Protein AF-D0NDL1-F1 (afdb_monomer)

Solvent-accessible surface area (backbone atoms only — not comparable to full-atom values): 10459 Å² total; per-residue (Å²): 132,83,83,78,73,73,63,55,34,89,85,82,64,34,45,56,96,70,53,60,67,92,79,45,64,94,61,47,46,79,53,95,41,47,37,36,38,34,44,30,31,49,62,42,63,66,79,34,58,91,74,50,60,62,70,53,50,61,60,42,33,58,49,54,45,82,44,79,28,59,96,81,28,70,58,37,64,90,62,30,71,75,61,31,47,75,76,64,52,77,87,52,101,75,58,57,49,31,37,35,37,50,41,88,48,99,81,32,41,61,60,55,93,80,72,67,53,95,88,39,27,32,37,39,36,37,61,41,48,55,74,71,52,33,51,44,32,55,60,67,19,41,69,34,48,57,49,50,23,53,60,29,44,77,73,75,26,45,48,48,45,23,23,60,73,71,51,89,84,37,65,93,64,71,75,79,82,122

Radius of gyration: 18.1 Å; Cα contacts (8 Å, |Δi|>4): 263; chains: 1; bounding box: 48×31×50 Å

Foldseek 3Di:
DPPPPADADPQLRHRPVPDCVVVADPQADEDQFEAEEEAAEVCCVPVVVVPDCVSVNPSHHDRYHYDYAYPQLQDFAPRPPVVVCQLPVPPDPNHFQEEEEADPDPFAAEPDPPPDDSPGHYYYYYYHDPPVSSVSNCVNCVVRQVVSQVVQVVVNGGYGYHYHPPCNPDVPCNPVPD

Nearest PDB structures (foldseek):
  5xz5-assembly1_B-2  TM=4.193E-01  e=1.207E+00  Saccharomyces cerevisiae S288C
  6arl-assembly1_C  TM=4.059E-01  e=2.427E+00  Aspergillus fumigatus Af293
  6lk2-assembly2_B  TM=3.731E-01  e=6.705E+00  Providencia alcalifaciens F90-2004
  3zok-assembly2_D  TM=2.312E-01  e=4.881E+00  Actinidia chinensis

Mean predicted aligned error: 7.54 Å

Structure (mmCIF, N/CA/C/O backbone):
data_AF-D0NDL1-F1
#
_entry.id   AF-D0NDL1-F1
#
loop_
_atom_site.group_PDB
_atom_site.id
_atom_site.type_symbol
_atom_site.label_atom_id
_atom_site.label_alt_id
_atom_site.label_comp_id
_atom_site.label_asym_id
_atom_site.label_entity_id
_atom_site.label_seq_id
_atom_site.pdbx_PDB_ins_code
_atom_site.Cartn_x
_atom_site.Cartn_y
_atom_site.Cartn_z
_atom_site.occupancy
_atom_site.B_iso_or_equiv
_atom_site.auth_seq_id
_atom_site.auth_comp_id
_atom_site.auth_asym_id
_atom_site.auth_atom_id
_atom_site.pdbx_PDB_model_num
ATOM 1 N N . MET A 1 1 ? 27.328 9.758 -33.214 1.00 42.22 1 MET A N 1
ATOM 2 C CA . MET A 1 1 ? 26.841 8.543 -32.530 1.00 42.22 1 MET A CA 1
ATOM 3 C C . MET A 1 1 ? 25.351 8.720 -32.353 1.00 42.22 1 MET A C 1
ATOM 5 O O . MET A 1 1 ? 24.950 9.519 -31.519 1.00 42.22 1 MET A O 1
ATOM 9 N N . GLU A 1 2 ? 24.555 8.086 -33.209 1.00 47.53 2 GLU A N 1
ATOM 10 C CA . GLU A 1 2 ? 23.104 8.026 -33.031 1.00 47.53 2 GLU A CA 1
ATOM 11 C C . GLU A 1 2 ? 22.814 7.241 -31.752 1.00 47.53 2 GLU A C 1
ATOM 13 O O . GLU A 1 2 ? 23.194 6.076 -31.630 1.00 47.53 2 GLU A O 1
ATOM 18 N N . ASP A 1 3 ? 22.205 7.913 -30.777 1.00 50.84 3 ASP A N 1
ATOM 19 C CA . ASP A 1 3 ? 21.688 7.316 -29.549 1.00 50.84 3 ASP A CA 1
ATOM 20 C C . ASP A 1 3 ? 20.566 6.345 -29.938 1.00 50.84 3 ASP A C 1
ATOM 22 O O . ASP A 1 3 ? 19.410 6.736 -30.104 1.00 50.84 3 ASP A O 1
ATOM 26 N N . THR A 1 4 ? 20.921 5.082 -30.187 1.00 59.34 4 THR A N 1
ATOM 27 C CA . THR A 1 4 ? 19.965 4.030 -30.543 1.00 59.34 4 THR A CA 1
ATOM 28 C C . THR A 1 4 ? 19.168 3.674 -29.290 1.00 59.34 4 THR A C 1
ATOM 30 O O . THR A 1 4 ? 19.445 2.688 -28.597 1.00 59.34 4 THR A O 1
ATOM 33 N N . ARG A 1 5 ? 18.188 4.517 -28.942 1.00 70.31 5 ARG A N 1
ATOM 34 C CA . ARG A 1 5 ? 17.215 4.186 -27.903 1.00 70.31 5 ARG A CA 1
ATOM 35 C C . ARG A 1 5 ? 16.537 2.891 -28.306 1.00 70.31 5 ARG A C 1
ATOM 37 O O . ARG A 1 5 ? 15.978 2.774 -29.387 1.00 70.31 5 ARG A O 1
ATOM 44 N N . ARG A 1 6 ? 16.631 1.903 -27.422 1.00 78.81 6 ARG A N 1
ATOM 45 C CA . ARG A 1 6 ? 15.958 0.618 -27.594 1.00 78.81 6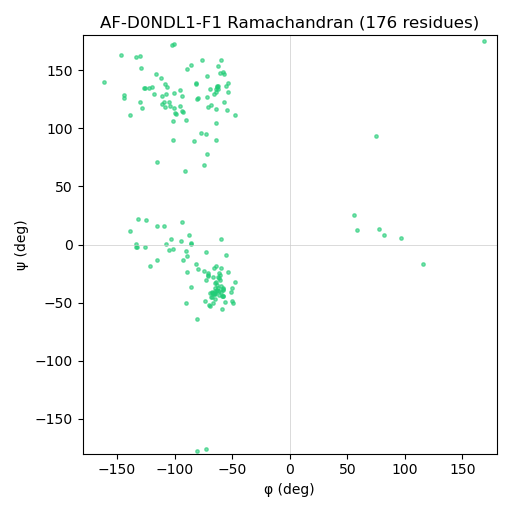 ARG A CA 1
ATOM 46 C C . ARG A 1 6 ? 14.454 0.857 -27.589 1.00 78.81 6 ARG A C 1
ATOM 48 O O . ARG A 1 6 ? 13.974 1.548 -26.690 1.00 78.81 6 ARG A O 1
ATOM 55 N N . ASP A 1 7 ? 13.740 0.225 -28.510 1.00 89.94 7 ASP A N 1
ATOM 56 C CA . ASP A 1 7 ? 12.280 0.234 -28.506 1.00 89.94 7 ASP A CA 1
ATOM 57 C C . ASP A 1 7 ? 11.740 -0.271 -27.162 1.00 89.94 7 ASP A C 1
ATOM 59 O O . ASP A 1 7 ? 12.227 -1.261 -26.589 1.00 89.94 7 ASP A O 1
ATOM 63 N N . VAL A 1 8 ? 10.730 0.427 -26.650 1.00 92.88 8 VAL A N 1
ATOM 64 C CA . VAL A 1 8 ? 10.076 0.135 -25.372 1.00 92.88 8 VAL A CA 1
ATOM 65 C C . VAL A 1 8 ? 8.619 -0.243 -25.601 1.00 92.88 8 VAL A C 1
ATOM 67 O O . VAL A 1 8 ? 7.967 0.259 -26.506 1.00 92.88 8 VAL A O 1
ATOM 70 N N . CYS A 1 9 ? 8.101 -1.140 -24.768 1.00 92.00 9 CYS A N 1
ATOM 71 C CA . CYS A 1 9 ? 6.692 -1.507 -24.778 1.00 92.00 9 CYS A CA 1
ATOM 72 C C . CYS A 1 9 ? 5.831 -0.341 -24.278 1.00 92.00 9 CYS A C 1
ATOM 74 O O . CYS A 1 9 ? 6.100 0.204 -23.208 1.00 92.00 9 CYS A O 1
ATOM 76 N N . ASP A 1 10 ? 4.744 -0.019 -24.976 1.00 91.00 10 ASP A N 1
ATOM 77 C CA . ASP A 1 10 ? 3.856 1.074 -24.571 1.00 91.00 10 ASP A CA 1
ATOM 78 C C . ASP A 1 10 ? 3.113 0.823 -23.258 1.00 91.00 10 ASP A C 1
ATOM 80 O O . ASP A 1 10 ? 2.820 1.782 -22.544 1.00 91.00 10 ASP A O 1
ATOM 84 N N . ARG A 1 11 ? 2.860 -0.442 -22.904 1.00 89.94 11 ARG A N 1
ATOM 85 C CA . ARG A 1 11 ? 2.161 -0.821 -21.669 1.00 89.94 11 ARG A CA 1
ATOM 86 C C . ARG A 1 11 ? 3.100 -0.799 -20.456 1.00 89.94 11 ARG A C 1
ATOM 88 O O . ARG A 1 11 ? 2.934 0.032 -19.572 1.00 89.94 11 ARG A O 1
ATOM 95 N N . CYS A 1 12 ? 4.130 -1.652 -20.427 1.00 89.00 12 CYS A N 1
ATOM 96 C CA . CYS A 1 12 ? 5.025 -1.763 -19.260 1.00 89.00 12 CYS A CA 1
ATOM 97 C C . CYS A 1 12 ? 6.247 -0.831 -19.276 1.00 89.00 12 CYS A C 1
ATOM 99 O O . CYS A 1 12 ? 7.025 -0.835 -18.321 1.00 89.00 12 CYS A O 1
ATOM 101 N N . LYS A 1 13 ? 6.475 -0.083 -20.366 1.00 88.50 13 LYS A N 1
ATOM 102 C CA . LYS A 1 13 ? 7.632 0.814 -20.577 1.00 88.50 13 LYS A CA 1
ATOM 103 C C . LYS A 1 13 ? 9.012 0.139 -20.497 1.00 88.50 13 LYS A C 1
ATOM 105 O O . LYS A 1 13 ? 10.035 0.821 -20.460 1.00 88.50 13 LYS A O 1
ATOM 110 N N . ARG A 1 14 ? 9.077 -1.199 -20.512 1.00 88.31 14 ARG A N 1
ATOM 111 C CA . ARG A 1 14 ? 10.337 -1.963 -20.564 1.00 88.31 14 ARG A CA 1
ATOM 112 C C . ARG A 1 14 ? 10.809 -2.149 -22.008 1.00 88.31 14 ARG A C 1
ATOM 114 O O . ARG A 1 14 ? 9.972 -2.184 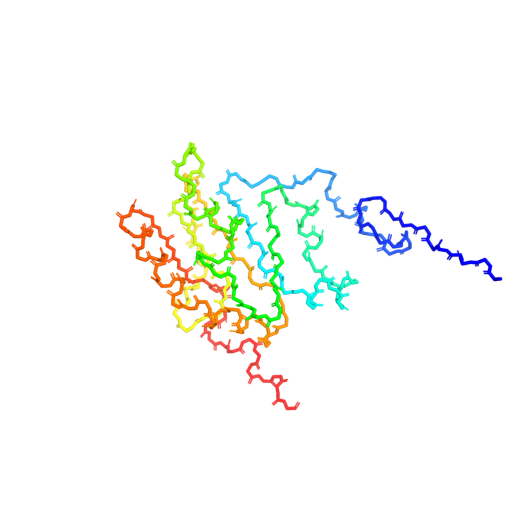-22.909 1.00 88.31 14 ARG A O 1
ATOM 121 N N . PRO A 1 15 ? 12.121 -2.344 -22.244 1.00 91.25 15 PRO A N 1
ATOM 122 C CA . PRO A 1 15 ? 12.622 -2.737 -23.559 1.00 91.25 15 PRO A CA 1
ATOM 123 C C . PRO A 1 15 ? 11.915 -3.995 -24.074 1.00 91.25 15 PRO A C 1
ATOM 125 O O . PRO A 1 15 ? 11.734 -4.938 -23.300 1.00 91.25 15 PRO A O 1
ATOM 128 N N . LEU A 1 16 ? 11.580 -4.041 -25.369 1.00 92.00 16 LEU A N 1
ATOM 129 C CA . LEU A 1 16 ? 10.761 -5.119 -25.953 1.00 92.00 16 LEU A CA 1
ATOM 130 C C . LEU A 1 16 ? 11.270 -6.533 -25.615 1.00 92.00 16 LEU A C 1
ATOM 132 O O . LEU A 1 16 ? 10.488 -7.399 -25.238 1.00 92.00 16 LEU A O 1
ATOM 136 N N . ARG A 1 17 ? 12.593 -6.742 -25.637 1.00 91.56 17 ARG A N 1
ATOM 137 C CA . ARG A 1 17 ? 13.252 -8.028 -25.325 1.00 91.56 17 ARG A CA 1
ATOM 138 C C . ARG A 1 17 ? 13.005 -8.586 -23.914 1.00 91.56 17 ARG A C 1
ATOM 140 O O . ARG A 1 17 ? 13.267 -9.755 -23.674 1.00 91.56 17 ARG A O 1
ATOM 147 N N . VAL A 1 18 ? 12.596 -7.744 -22.965 1.00 90.25 18 VAL A N 1
ATOM 148 C CA . VAL A 1 18 ? 12.290 -8.126 -21.572 1.00 90.25 18 VAL A CA 1
ATOM 149 C C . VAL A 1 18 ? 10.873 -7.690 -21.190 1.00 90.25 18 VAL A C 1
ATOM 151 O O . VAL A 1 18 ? 10.561 -7.502 -20.013 1.00 90.25 18 VAL A O 1
ATOM 154 N N . CYS A 1 19 ? 10.011 -7.470 -22.179 1.00 91.56 19 CYS A N 1
ATOM 155 C CA . CYS A 1 19 ? 8.604 -7.196 -21.946 1.00 91.56 19 CYS A CA 1
ATOM 156 C C . CYS A 1 19 ? 7.940 -8.413 -21.283 1.00 91.56 19 CYS A C 1
ATOM 158 O O . CYS A 1 19 ? 8.164 -9.545 -21.701 1.00 91.56 19 CYS A O 1
ATOM 160 N N . TYR A 1 20 ? 7.113 -8.175 -20.264 1.00 91.94 20 TYR A N 1
ATOM 161 C CA . TYR A 1 20 ? 6.317 -9.217 -19.604 1.00 91.94 20 TYR A CA 1
ATOM 162 C C . TYR A 1 20 ? 4.822 -9.128 -19.937 1.00 91.94 20 TYR A C 1
ATOM 164 O O . TYR A 1 20 ? 4.038 -9.915 -19.422 1.00 91.94 20 TYR A O 1
ATOM 172 N N . CYS A 1 21 ? 4.395 -8.164 -20.765 1.00 93.06 21 CYS A N 1
ATOM 173 C CA . CYS A 1 21 ? 2.971 -7.899 -21.000 1.00 93.06 21 CYS A CA 1
ATOM 174 C C . CYS A 1 21 ? 2.224 -9.090 -21.603 1.00 93.06 21 CYS A C 1
ATOM 176 O O . CYS A 1 21 ? 1.043 -9.238 -21.323 1.00 93.06 21 CYS A O 1
ATOM 178 N N . ALA A 1 22 ? 2.905 -9.950 -22.366 1.00 93.88 22 ALA A N 1
ATOM 179 C CA . ALA A 1 22 ? 2.321 -11.180 -22.904 1.00 93.88 22 ALA A CA 1
ATOM 180 C C . ALA A 1 22 ? 1.915 -12.191 -21.813 1.00 93.88 22 ALA A C 1
ATOM 182 O O . ALA A 1 22 ? 1.135 -13.098 -22.077 1.00 93.88 22 ALA A O 1
ATOM 183 N N . SER A 1 23 ? 2.454 -12.048 -20.600 1.00 93.75 23 SER A N 1
ATOM 184 C CA . SER A 1 23 ? 2.132 -12.877 -19.435 1.00 93.75 23 SER A CA 1
ATOM 185 C C . SER A 1 23 ? 1.168 -12.193 -18.466 1.00 93.75 23 SER A C 1
ATOM 187 O O . SER A 1 23 ? 0.791 -12.797 -17.466 1.00 93.75 23 SER A O 1
ATOM 189 N N . LEU A 1 24 ? 0.797 -10.935 -18.721 1.00 93.00 24 LEU A N 1
ATOM 190 C CA . LEU A 1 24 ? -0.183 -10.220 -17.912 1.00 93.00 24 LEU A CA 1
ATOM 191 C C . LEU A 1 24 ? -1.591 -10.463 -18.460 1.00 93.00 24 LEU A C 1
ATOM 193 O O . LEU A 1 24 ? -1.746 -10.626 -19.672 1.00 93.00 24 LEU A O 1
ATOM 197 N N . PRO A 1 25 ? -2.628 -10.417 -17.609 1.00 93.19 25 PRO A N 1
ATOM 198 C CA . PRO A 1 25 ? -3.995 -10.385 -18.099 1.00 93.19 25 PRO A CA 1
ATOM 199 C C . PRO A 1 25 ? -4.199 -9.164 -19.012 1.00 93.19 25 PRO A C 1
ATOM 201 O O . PRO A 1 25 ? -3.548 -8.120 -18.853 1.00 93.19 25 PRO A O 1
ATOM 204 N N . ASN A 1 26 ? -5.072 -9.309 -20.009 1.00 90.19 26 ASN A N 1
ATOM 205 C CA . ASN A 1 26 ? -5.386 -8.223 -20.943 1.00 90.19 26 ASN A CA 1
ATOM 206 C C . ASN A 1 26 ? -6.074 -7.063 -20.220 1.00 90.19 26 ASN A C 1
ATOM 208 O O . ASN A 1 26 ? -5.732 -5.906 -20.453 1.00 90.19 26 ASN A O 1
ATOM 212 N N . GLU A 1 27 ? -6.965 -7.401 -19.294 1.00 91.94 27 GLU A N 1
ATOM 213 C CA . GLU A 1 27 ? -7.676 -6.469 -18.427 1.00 91.94 27 GLU A CA 1
ATOM 214 C C . GLU A 1 27 ? -7.191 -6.644 -16.980 1.00 91.94 27 GLU A C 1
ATOM 216 O O . GLU A 1 27 ? -6.878 -7.770 -16.577 1.00 91.94 27 GLU A O 1
ATOM 221 N N . PRO A 1 28 ? -7.073 -5.562 -16.193 1.00 93.12 28 PRO A N 1
ATOM 222 C CA . PRO A 1 28 ? -6.753 -5.669 -14.776 1.00 93.12 28 PRO A CA 1
ATOM 223 C C . PRO A 1 28 ? -7.772 -6.534 -14.026 1.00 93.12 28 PRO A C 1
ATOM 225 O O . PRO A 1 28 ? -8.960 -6.551 -14.332 1.00 93.12 28 PRO A O 1
ATOM 228 N N . LEU A 1 29 ? -7.298 -7.255 -13.018 1.00 93.19 29 LEU A N 1
ATOM 229 C CA . LEU A 1 29 ? -8.127 -8.056 -12.133 1.00 93.19 29 LEU A CA 1
ATOM 230 C C . LEU A 1 29 ? -8.944 -7.121 -11.235 1.00 93.19 29 LEU A C 1
ATOM 232 O O . LEU A 1 29 ? -8.379 -6.368 -10.434 1.00 93.19 29 LEU A O 1
ATOM 236 N N . ALA A 1 30 ? -10.266 -7.201 -11.360 1.00 90.75 30 ALA A N 1
ATOM 237 C CA . ALA A 1 30 ? -11.197 -6.465 -10.520 1.00 90.75 30 ALA A CA 1
ATOM 238 C C . ALA A 1 30 ? -11.219 -7.044 -9.098 1.00 90.75 30 ALA A C 1
ATOM 240 O O . ALA A 1 30 ? -11.451 -8.240 -8.891 1.00 90.75 30 ALA A O 1
ATOM 241 N N . THR A 1 31 ? -11.016 -6.191 -8.099 1.00 88.06 31 THR A N 1
ATOM 242 C CA . THR A 1 31 ? -11.193 -6.534 -6.684 1.00 88.06 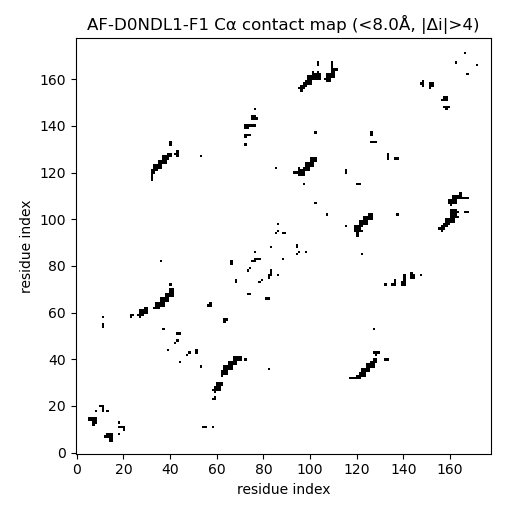31 THR A CA 1
ATOM 243 C C . THR A 1 31 ? -12.538 -5.995 -6.212 1.00 88.06 31 THR A C 1
ATOM 245 O O . THR A 1 31 ? -12.767 -4.792 -6.217 1.00 88.06 31 THR A O 1
ATOM 248 N N . LYS A 1 32 ? -13.451 -6.885 -5.802 1.00 83.94 32 LYS A N 1
ATOM 249 C CA . LYS A 1 32 ? -14.843 -6.506 -5.494 1.00 83.94 32 LYS A CA 1
ATOM 250 C C . LYS A 1 32 ? -14.977 -5.535 -4.319 1.00 83.94 32 LYS A C 1
ATOM 252 O O . LYS A 1 32 ? -15.825 -4.655 -4.359 1.00 83.94 32 LYS A O 1
ATOM 257 N N . SER A 1 33 ? -14.177 -5.723 -3.271 1.00 89.50 33 SER A N 1
ATOM 258 C CA . SER A 1 33 ? -14.297 -4.949 -2.032 1.00 89.50 33 SER A CA 1
ATOM 259 C C . SER A 1 33 ? -12.971 -4.406 -1.502 1.00 89.50 33 SER A C 1
ATOM 261 O O . SER A 1 33 ? -12.970 -3.684 -0.511 1.00 89.50 33 SER A O 1
ATOM 263 N N . THR A 1 34 ? -11.848 -4.711 -2.156 1.00 91.62 34 THR A N 1
ATOM 264 C CA . THR A 1 34 ? -10.516 -4.333 -1.670 1.00 91.62 34 THR A CA 1
ATOM 265 C C . THR A 1 34 ? -9.883 -3.279 -2.559 1.00 91.62 34 THR A C 1
ATOM 267 O O . THR A 1 34 ? -9.719 -3.505 -3.757 1.00 91.62 34 THR A O 1
ATOM 270 N N . HIS A 1 35 ? -9.433 -2.183 -1.959 1.00 93.88 35 HIS A N 1
ATOM 271 C CA . HIS A 1 35 ? -8.548 -1.212 -2.595 1.00 93.88 35 HIS A CA 1
ATOM 272 C C . HIS A 1 35 ? -7.149 -1.321 -1.997 1.00 93.88 35 HIS A C 1
ATOM 274 O O . HIS A 1 35 ? -7.002 -1.458 -0.784 1.00 93.88 35 HIS A O 1
ATOM 280 N N . VAL A 1 36 ? -6.112 -1.258 -2.827 1.00 95.31 36 VAL A N 1
ATOM 281 C CA . VAL A 1 36 ? -4.718 -1.369 -2.388 1.00 95.31 36 VAL A CA 1
ATOM 282 C C . VAL A 1 36 ? -4.015 -0.027 -2.543 1.00 95.31 36 VAL A C 1
ATOM 284 O O . VAL A 1 36 ? -3.885 0.488 -3.649 1.00 95.31 36 VAL A O 1
ATOM 287 N N . VAL A 1 37 ? -3.490 0.522 -1.453 1.00 96.44 37 VAL A N 1
ATOM 288 C CA . VAL A 1 37 ? -2.606 1.691 -1.470 1.00 96.44 37 VAL A CA 1
ATOM 289 C C . VAL A 1 37 ? -1.177 1.232 -1.229 1.00 96.44 37 VAL A C 1
ATOM 291 O O . VAL A 1 37 ? -0.858 0.688 -0.177 1.00 96.44 37 VAL A O 1
ATOM 294 N N . VAL A 1 38 ? -0.289 1.471 -2.189 1.00 96.50 38 VAL A N 1
ATOM 295 C CA . VAL A 1 38 ? 1.139 1.175 -2.061 1.00 96.50 38 VAL A CA 1
ATOM 296 C C . VAL A 1 38 ? 1.886 2.447 -1.681 1.00 96.50 38 VAL A C 1
ATOM 298 O O . VAL A 1 38 ? 2.006 3.368 -2.488 1.00 96.50 38 VAL A O 1
ATOM 301 N N . LEU A 1 39 ? 2.430 2.479 -0.468 1.00 96.50 39 LEU A N 1
ATOM 302 C CA . LEU A 1 39 ? 3.363 3.500 -0.002 1.00 96.50 39 LEU A CA 1
ATOM 303 C C . LEU A 1 39 ? 4.772 3.120 -0.473 1.00 96.50 39 LEU A C 1
ATOM 305 O O . LEU A 1 39 ? 5.498 2.409 0.221 1.00 96.50 39 LEU A O 1
ATOM 309 N N . GLN A 1 40 ? 5.146 3.561 -1.674 1.00 95.12 40 GLN A N 1
ATOM 310 C CA . GLN A 1 40 ? 6.411 3.190 -2.308 1.00 95.12 40 GLN A CA 1
ATOM 311 C C . GLN A 1 40 ? 7.501 4.234 -2.059 1.00 95.12 40 GLN A C 1
ATOM 313 O O . GLN A 1 40 ? 7.399 5.374 -2.516 1.00 95.12 40 GLN A O 1
ATOM 318 N N . HIS A 1 41 ? 8.598 3.834 -1.415 1.00 94.44 41 HIS A N 1
ATOM 319 C CA . HIS A 1 41 ? 9.768 4.691 -1.240 1.00 94.44 41 HIS A CA 1
ATOM 320 C C . HIS A 1 41 ? 10.389 5.080 -2.593 1.00 94.44 41 HIS A C 1
ATOM 322 O O . HIS A 1 41 ? 10.596 4.247 -3.480 1.00 94.44 41 HIS A O 1
ATOM 328 N N . GLN A 1 42 ? 10.756 6.350 -2.760 1.00 92.25 42 GLN A N 1
ATOM 329 C CA . GLN A 1 42 ? 11.245 6.873 -4.038 1.00 92.25 42 GLN A CA 1
ATOM 330 C C . GLN A 1 42 ? 12.543 6.217 -4.545 1.00 92.25 42 GLN A C 1
ATOM 332 O O . GLN A 1 42 ? 12.761 6.165 -5.760 1.00 92.25 42 GLN A O 1
ATOM 337 N N . HIS A 1 43 ? 13.407 5.700 -3.657 1.00 86.25 43 HIS A N 1
ATOM 338 C CA . HIS A 1 43 ? 14.596 4.941 -4.086 1.00 86.25 43 HIS A CA 1
ATOM 339 C C . HIS A 1 43 ? 14.212 3.644 -4.786 1.00 86.25 43 HIS A C 1
ATOM 341 O O . HIS A 1 43 ? 14.865 3.296 -5.766 1.00 86.25 43 HIS A O 1
ATOM 347 N N . GLU A 1 44 ? 13.162 2.958 -4.336 1.00 82.31 44 GLU A N 1
ATOM 348 C CA . GLU A 1 44 ? 12.699 1.714 -4.955 1.00 82.31 44 GLU A CA 1
ATOM 349 C C . GLU A 1 44 ? 12.195 1.997 -6.373 1.00 82.31 44 GLU A C 1
ATOM 351 O O . GLU A 1 44 ? 12.668 1.406 -7.349 1.00 82.31 44 GLU A O 1
ATOM 356 N N . LYS A 1 45 ? 11.373 3.044 -6.508 1.00 79.94 45 LYS A N 1
ATOM 357 C CA . LYS A 1 45 ? 10.877 3.541 -7.795 1.00 79.94 45 LYS A CA 1
ATOM 358 C C . LYS A 1 45 ? 11.995 3.935 -8.767 1.00 79.94 45 LYS A C 1
ATOM 360 O O . LYS A 1 45 ? 11.873 3.690 -9.962 1.00 79.94 45 LYS A O 1
ATOM 365 N N . ARG A 1 46 ? 13.079 4.563 -8.289 1.00 76.50 46 ARG A N 1
ATOM 366 C CA . ARG A 1 46 ? 14.165 5.088 -9.147 1.00 76.50 46 ARG A CA 1
ATOM 367 C C . ARG A 1 46 ? 15.280 4.079 -9.412 1.00 76.50 46 ARG A C 1
ATOM 369 O O . ARG A 1 46 ? 15.686 3.898 -10.554 1.00 76.50 46 ARG A O 1
ATOM 376 N N . ARG A 1 47 ? 15.815 3.453 -8.363 1.00 73.88 47 ARG A N 1
ATOM 377 C CA . ARG A 1 47 ? 17.012 2.598 -8.437 1.00 73.88 47 ARG A CA 1
ATOM 378 C C . ARG A 1 47 ? 16.684 1.142 -8.742 1.00 73.88 47 ARG A C 1
ATOM 380 O O . ARG A 1 47 ? 17.546 0.438 -9.260 1.00 73.88 47 ARG A O 1
ATOM 387 N N . ARG A 1 48 ? 15.463 0.691 -8.438 1.00 73.31 48 ARG A N 1
ATOM 388 C CA . ARG A 1 48 ? 15.021 -0.696 -8.654 1.00 73.31 48 ARG A CA 1
ATOM 389 C C . ARG A 1 48 ? 13.897 -0.823 -9.672 1.00 73.31 48 ARG A C 1
ATOM 391 O O . ARG A 1 48 ? 13.320 -1.896 -9.800 1.00 73.31 48 ARG A O 1
ATOM 398 N N . ALA A 1 49 ? 13.658 0.214 -10.476 1.00 70.88 49 ALA A N 1
ATOM 399 C CA . ALA A 1 49 ? 12.642 0.225 -11.532 1.00 70.88 49 ALA A CA 1
ATOM 400 C C . ALA A 1 49 ? 12.671 -1.029 -12.432 1.00 70.88 49 ALA A C 1
ATOM 402 O O . ALA A 1 49 ? 11.636 -1.488 -12.903 1.00 70.88 49 ALA A O 1
ATOM 403 N N . ALA A 1 50 ? 13.856 -1.609 -12.657 1.00 73.81 50 ALA A N 1
ATOM 404 C CA . ALA A 1 50 ? 14.019 -2.804 -13.477 1.00 73.81 50 ALA A CA 1
ATOM 405 C C . ALA A 1 50 ? 13.474 -4.096 -12.839 1.00 73.81 50 ALA A C 1
ATOM 407 O O . ALA A 1 50 ? 13.164 -5.024 -13.586 1.00 73.81 50 ALA A O 1
ATOM 408 N N . ILE A 1 51 ? 13.378 -4.171 -11.507 1.00 79.00 51 ILE A N 1
ATOM 409 C CA . ILE A 1 51 ? 12.982 -5.375 -10.751 1.00 79.00 51 ILE A CA 1
ATOM 410 C C . ILE A 1 51 ? 11.803 -5.146 -9.795 1.00 79.00 51 ILE A C 1
ATOM 412 O O . ILE A 1 51 ? 11.375 -6.086 -9.135 1.00 79.00 51 ILE A O 1
ATOM 416 N N . SER A 1 52 ? 11.287 -3.919 -9.709 1.00 83.88 52 SER A N 1
ATOM 417 C CA . SER A 1 52 ? 10.147 -3.594 -8.855 1.00 83.88 52 SER A CA 1
ATOM 418 C C . SER A 1 52 ? 8.904 -4.374 -9.294 1.00 83.88 52 SER A C 1
ATOM 420 O O . SER A 1 52 ? 8.573 -4.429 -10.482 1.00 83.88 52 SER A O 1
ATOM 422 N N . SER A 1 53 ? 8.209 -4.964 -8.324 1.00 86.62 53 SER A N 1
ATOM 423 C CA . SER A 1 53 ? 6.930 -5.658 -8.513 1.00 86.62 53 SER A CA 1
ATOM 424 C C . SER A 1 53 ? 5.747 -4.692 -8.590 1.00 86.62 53 SER A C 1
ATOM 426 O O . SER A 1 53 ? 4.716 -5.024 -9.167 1.00 86.62 53 SER A O 1
ATOM 428 N N . VAL A 1 54 ? 5.894 -3.476 -8.066 1.00 91.19 54 VAL A N 1
ATOM 429 C CA . VAL A 1 54 ? 4.821 -2.479 -8.001 1.00 91.19 54 VAL A CA 1
ATOM 430 C C . VAL A 1 54 ? 4.291 -2.071 -9.388 1.00 91.19 54 VAL A C 1
ATOM 432 O O . VAL A 1 54 ? 3.073 -2.052 -9.560 1.00 91.19 54 VAL A O 1
ATOM 435 N N . PRO A 1 55 ? 5.127 -1.831 -10.423 1.00 89.62 55 PRO A N 1
ATOM 436 C CA . PRO A 1 55 ? 4.627 -1.607 -11.780 1.00 89.62 55 PRO A CA 1
ATOM 437 C C . PRO A 1 55 ? 3.840 -2.787 -12.355 1.00 89.62 55 PRO A C 1
ATOM 439 O O . PRO A 1 55 ? 2.957 -2.571 -13.180 1.00 89.62 55 PRO A O 1
ATOM 442 N N . LEU A 1 56 ? 4.168 -4.022 -11.959 1.00 90.88 56 LEU A N 1
ATOM 443 C CA . LEU A 1 56 ? 3.402 -5.202 -12.360 1.00 90.88 56 LEU A CA 1
ATOM 444 C C . LEU A 1 56 ? 2.040 -5.178 -11.667 1.00 90.88 56 LEU A C 1
ATOM 446 O O . LEU A 1 56 ? 1.033 -5.209 -12.361 1.00 90.88 56 LEU A O 1
ATOM 450 N N . LEU A 1 57 ? 2.016 -5.017 -10.339 1.00 92.31 57 LEU A N 1
ATOM 451 C CA . LEU A 1 57 ? 0.789 -4.922 -9.542 1.00 92.31 57 LEU A CA 1
ATOM 452 C C . LEU A 1 57 ? -0.191 -3.889 -10.125 1.00 92.31 57 LEU A C 1
ATOM 454 O O . LEU A 1 57 ? -1.353 -4.204 -10.363 1.00 92.31 57 LEU A O 1
ATOM 458 N N . ALA A 1 58 ? 0.313 -2.690 -10.430 1.00 91.56 58 ALA A N 1
ATOM 459 C CA . ALA A 1 58 ? -0.457 -1.580 -10.991 1.00 91.56 58 ALA A CA 1
ATOM 460 C C . ALA A 1 58 ? -0.997 -1.835 -12.412 1.00 91.56 58 ALA A C 1
ATOM 462 O O . ALA A 1 58 ? -1.912 -1.151 -12.853 1.00 91.56 58 ALA A O 1
ATOM 463 N N . GLN A 1 59 ? -0.423 -2.788 -13.154 1.00 91.25 59 GLN A N 1
ATOM 464 C CA . GLN A 1 59 ? -0.909 -3.195 -14.479 1.00 91.25 59 GLN A CA 1
ATOM 465 C C . GLN A 1 59 ? -1.878 -4.379 -14.426 1.00 91.25 59 GLN A C 1
ATOM 467 O O . GLN A 1 59 ? -2.488 -4.698 -15.451 1.00 91.25 59 GLN A O 1
ATOM 472 N N . THR A 1 60 ? -1.958 -5.068 -13.285 1.00 93.75 60 THR A N 1
ATOM 473 C CA . THR A 1 60 ? -2.707 -6.319 -13.132 1.00 93.75 60 THR A CA 1
ATOM 474 C C . THR A 1 60 ? -3.879 -6.232 -12.175 1.00 93.75 60 THR A C 1
ATOM 476 O O . THR A 1 60 ? -4.672 -7.159 -12.176 1.00 93.75 60 THR A O 1
ATOM 479 N N . ILE A 1 61 ? -3.997 -5.189 -11.356 1.00 94.38 61 ILE A N 1
ATOM 480 C CA . ILE A 1 61 ? -5.111 -5.005 -10.418 1.00 94.38 61 ILE A CA 1
ATOM 481 C C . ILE A 1 61 ? -5.734 -3.639 -10.676 1.00 94.38 61 ILE A C 1
ATOM 483 O O . ILE A 1 61 ? -5.014 -2.656 -10.830 1.00 94.38 61 ILE A O 1
ATOM 487 N N . GLU A 1 62 ? -7.062 -3.597 -10.729 1.00 93.00 62 GLU A N 1
ATOM 488 C CA . GLU A 1 62 ? -7.824 -2.382 -11.028 1.00 93.00 62 GLU A CA 1
ATOM 489 C C . GLU A 1 62 ? -7.744 -1.354 -9.889 1.00 93.00 62 GLU A C 1
ATOM 491 O O . GLU A 1 62 ? -7.32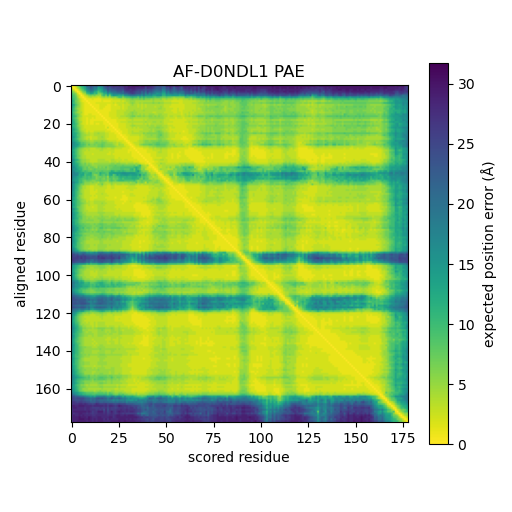1 -0.217 -10.091 1.00 93.00 62 GLU A O 1
ATOM 496 N N . ASN A 1 63 ? -8.060 -1.777 -8.663 1.00 93.31 63 ASN A N 1
ATOM 497 C CA . ASN A 1 63 ? -8.155 -0.896 -7.498 1.00 93.31 63 ASN A CA 1
ATOM 498 C C . ASN A 1 63 ? -6.817 -0.803 -6.753 1.00 93.31 63 ASN A C 1
ATOM 500 O O . ASN A 1 63 ? -6.682 -1.234 -5.605 1.00 93.31 63 ASN A O 1
ATOM 504 N N . VAL A 1 64 ? -5.797 -0.276 -7.435 1.00 95.00 64 VAL A N 1
ATOM 505 C CA . VAL A 1 64 ? -4.470 0.008 -6.870 1.00 95.00 64 VAL A CA 1
ATOM 506 C C . VAL A 1 64 ? -4.160 1.491 -6.988 1.00 95.00 64 VAL A C 1
ATOM 508 O O . VAL A 1 64 ? -4.317 2.111 -8.035 1.00 95.00 64 VAL A O 1
ATOM 511 N N . THR A 1 65 ? -3.630 2.071 -5.921 1.00 94.88 65 THR A N 1
ATOM 512 C CA . THR A 1 65 ? -3.117 3.436 -5.907 1.00 94.88 65 THR A CA 1
ATOM 513 C C . THR A 1 65 ? -1.692 3.466 -5.384 1.00 94.88 65 THR A C 1
ATOM 515 O O . THR A 1 65 ? -1.370 2.836 -4.382 1.00 94.88 65 THR A O 1
ATOM 518 N N . LEU A 1 66 ? -0.820 4.208 -6.065 1.00 94.19 66 LEU A N 1
ATOM 519 C CA . LEU A 1 66 ? 0.575 4.362 -5.672 1.00 94.19 66 LEU A CA 1
ATOM 520 C C . LEU A 1 66 ? 0.794 5.739 -5.063 1.00 94.19 66 LEU A C 1
ATOM 522 O O . LEU A 1 66 ? 0.622 6.751 -5.740 1.00 94.19 66 LEU A O 1
ATOM 526 N N . VAL A 1 67 ? 1.279 5.764 -3.829 1.00 94.75 67 VAL A N 1
ATOM 527 C CA . VAL A 1 67 ? 1.736 6.973 -3.147 1.00 94.75 67 VAL A CA 1
ATOM 528 C C . VAL A 1 67 ? 3.254 6.907 -3.061 1.00 94.75 67 VAL A C 1
ATOM 530 O O . VAL A 1 67 ? 3.826 5.990 -2.473 1.00 94.75 67 VAL A O 1
ATOM 533 N N . THR A 1 68 ? 3.935 7.871 -3.683 1.00 93.62 68 THR A N 1
ATOM 534 C CA . THR A 1 68 ? 5.400 7.941 -3.610 1.00 93.62 68 THR A CA 1
ATOM 535 C C . THR A 1 68 ? 5.817 8.589 -2.293 1.00 93.62 68 THR A C 1
ATOM 537 O O . THR A 1 68 ? 5.412 9.709 -1.999 1.00 93.62 68 THR A O 1
ATOM 540 N N . VAL A 1 69 ? 6.658 7.897 -1.530 1.00 94.81 69 VAL A N 1
ATOM 541 C CA . VAL A 1 69 ? 7.198 8.354 -0.248 1.00 94.81 69 VAL A CA 1
ATOM 542 C C . VAL A 1 69 ? 8.619 8.878 -0.444 1.00 94.81 69 VAL A C 1
ATOM 544 O O . VAL A 1 69 ? 9.458 8.218 -1.061 1.00 94.81 69 VAL A O 1
ATOM 547 N N . ASP A 1 70 ? 8.890 10.073 0.067 1.00 93.50 70 ASP A N 1
ATOM 548 C CA . ASP A 1 70 ? 10.192 10.729 -0.038 1.00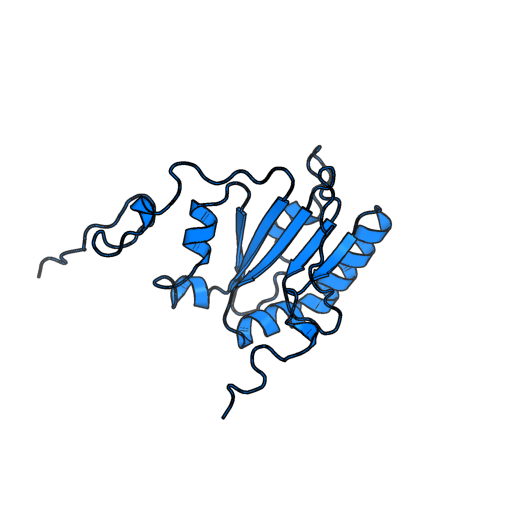 93.50 70 ASP A CA 1
ATOM 549 C C . ASP A 1 70 ? 11.216 10.219 1.003 1.00 93.50 70 ASP A C 1
ATOM 551 O O . ASP A 1 70 ? 10.933 9.344 1.826 1.00 93.50 70 ASP A O 1
ATOM 555 N N . GLU A 1 71 ? 12.423 10.803 1.002 1.00 91.44 71 GLU A N 1
ATOM 556 C CA . GLU A 1 71 ? 13.472 10.461 1.978 1.00 91.44 71 GLU A CA 1
ATOM 557 C C . GLU A 1 71 ? 13.077 10.739 3.435 1.00 91.44 71 GLU A C 1
ATOM 559 O O . GLU A 1 71 ? 13.669 10.157 4.357 1.00 91.44 71 GLU A O 1
ATOM 564 N N . ALA A 1 72 ? 12.146 11.666 3.678 1.00 92.25 72 ALA A N 1
ATOM 565 C CA . ALA A 1 72 ? 11.687 11.968 5.024 1.00 92.25 72 ALA A CA 1
ATOM 566 C C . ALA A 1 72 ? 10.845 10.813 5.575 1.00 92.25 72 ALA A C 1
ATOM 568 O O . ALA A 1 72 ? 10.860 10.591 6.788 1.00 92.25 72 ALA A O 1
ATOM 569 N N . CYS A 1 73 ? 10.209 10.016 4.713 1.00 93.75 73 CYS A N 1
ATOM 570 C CA . CYS A 1 73 ? 9.365 8.891 5.110 1.00 93.75 73 CYS A CA 1
ATOM 571 C C . CYS A 1 73 ? 8.232 9.302 6.071 1.00 93.75 73 CYS A C 1
ATOM 573 O O . CYS A 1 73 ? 7.791 8.482 6.874 1.00 93.75 73 CYS A O 1
ATOM 575 N N . ASP A 1 74 ? 7.812 10.569 6.026 1.00 92.25 74 ASP A N 1
ATOM 576 C CA . ASP A 1 74 ? 6.690 11.132 6.786 1.00 92.25 74 ASP A CA 1
ATOM 577 C C . ASP A 1 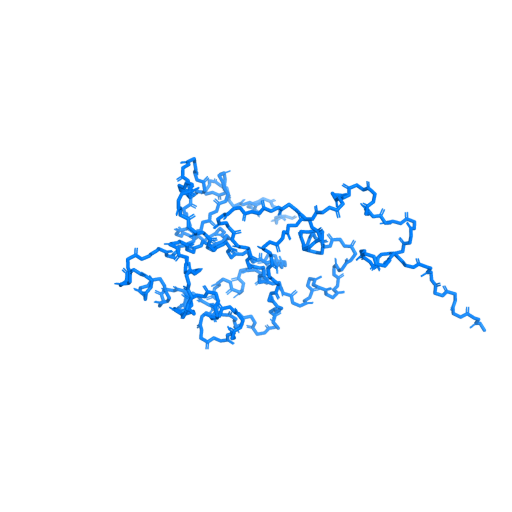74 ? 5.499 11.239 5.829 1.00 92.25 74 ASP A C 1
ATOM 579 O O . ASP A 1 74 ? 5.374 12.200 5.077 1.00 92.25 74 ASP A O 1
ATOM 583 N N . CYS A 1 75 ? 4.701 10.178 5.760 1.00 92.19 75 CYS A N 1
ATOM 584 C CA . CYS A 1 75 ? 3.646 10.003 4.757 1.00 92.19 75 CYS A CA 1
ATOM 585 C C . CYS A 1 75 ? 2.357 9.423 5.344 1.00 92.19 75 CYS A C 1
ATOM 587 O O . CYS A 1 75 ? 1.500 8.967 4.594 1.00 92.19 75 CYS A O 1
ATOM 589 N N . GLY A 1 76 ? 2.251 9.376 6.671 1.00 91.38 76 GLY A N 1
ATOM 590 C CA . GLY A 1 76 ? 1.089 8.849 7.364 1.00 91.38 76 GLY A CA 1
ATOM 591 C C . GLY A 1 76 ? -0.128 9.777 7.288 1.00 91.38 76 GLY A C 1
ATOM 592 O O . GLY A 1 76 ? -0.083 10.834 6.656 1.00 91.38 76 GLY A O 1
ATOM 593 N N . PRO A 1 77 ? -1.211 9.399 7.979 1.00 92.50 77 PRO A N 1
ATOM 594 C CA . PRO A 1 77 ? -2.438 10.181 8.031 1.00 92.50 77 PRO A CA 1
ATOM 595 C C . PRO A 1 77 ? -2.198 11.636 8.472 1.00 92.50 77 PRO A C 1
ATOM 597 O O . PRO A 1 77 ? -1.513 11.895 9.474 1.00 92.50 77 PRO A O 1
ATOM 600 N N . GLY A 1 78 ? -2.763 12.587 7.730 1.00 91.75 78 GLY A N 1
ATOM 601 C CA . GLY A 1 78 ? -2.595 14.032 7.904 1.00 91.75 78 GLY A CA 1
ATOM 602 C C . GLY A 1 78 ? -1.319 14.609 7.280 1.00 91.75 78 GLY A C 1
ATOM 603 O O . GLY A 1 78 ? -0.976 15.761 7.554 1.00 91.75 78 GLY A O 1
ATOM 604 N N . LYS A 1 79 ? -0.570 13.813 6.507 1.00 92.12 79 LYS A N 1
ATOM 605 C CA . LYS A 1 79 ? 0.677 14.223 5.830 1.00 92.12 79 LYS A CA 1
ATOM 606 C C . LYS A 1 79 ? 0.629 14.059 4.319 1.00 92.12 79 LYS A C 1
ATOM 608 O O . LYS A 1 79 ? 1.469 14.629 3.625 1.00 92.12 79 LYS A O 1
ATOM 613 N N . ASN A 1 80 ? -0.299 13.257 3.809 1.00 91.94 80 ASN A N 1
ATOM 614 C CA . ASN A 1 80 ? -0.398 12.945 2.395 1.00 91.94 80 ASN A CA 1
ATOM 615 C C . ASN A 1 80 ? -1.865 12.960 1.969 1.00 91.94 80 ASN A C 1
ATOM 617 O O . ASN A 1 80 ? -2.621 12.065 2.328 1.00 91.94 80 ASN A O 1
ATOM 621 N N . GLU A 1 81 ? -2.235 13.949 1.158 1.00 91.50 81 GLU A N 1
ATOM 622 C CA . GLU A 1 81 ? -3.620 14.180 0.729 1.00 91.50 81 GLU A CA 1
ATOM 623 C C . GLU A 1 81 ? -4.232 12.968 0.017 1.00 91.50 81 GLU A C 1
ATOM 625 O O . GLU A 1 81 ? -5.400 12.651 0.216 1.00 91.50 81 GLU A O 1
ATOM 630 N N . GLN A 1 82 ? -3.437 12.252 -0.784 1.00 90.94 82 GLN A N 1
ATOM 631 C CA . GLN A 1 82 ? -3.916 11.086 -1.520 1.00 90.94 82 GLN A CA 1
ATOM 632 C C . GLN A 1 82 ? -4.233 9.918 -0.584 1.00 90.94 82 GLN A C 1
ATOM 634 O O . GLN A 1 82 ? -5.249 9.259 -0.767 1.00 90.94 82 GLN A O 1
ATOM 639 N N . LEU A 1 83 ? -3.388 9.662 0.418 1.00 93.19 83 LEU A N 1
ATOM 640 C CA . LEU A 1 83 ? -3.677 8.681 1.462 1.00 93.19 83 LEU A CA 1
ATOM 641 C C . LEU A 1 83 ? -4.878 9.117 2.314 1.00 93.19 83 LEU A C 1
ATOM 643 O O . LEU A 1 83 ? -5.737 8.293 2.617 1.00 93.19 83 LEU A O 1
ATOM 647 N N . ASP A 1 84 ? -4.942 10.397 2.680 1.00 93.25 84 ASP A N 1
ATOM 648 C CA . ASP A 1 84 ? -6.010 10.944 3.517 1.00 93.25 84 ASP A CA 1
ATOM 649 C C . ASP A 1 84 ? -7.379 10.843 2.839 1.00 93.25 84 ASP A C 1
ATOM 651 O O . ASP A 1 84 ? -8.353 10.522 3.515 1.00 93.25 84 ASP A O 1
ATOM 655 N N . ALA A 1 85 ? -7.446 10.999 1.513 1.00 91.62 85 ALA A N 1
ATOM 656 C CA . ALA A 1 85 ? -8.669 10.767 0.747 1.00 91.62 85 ALA A CA 1
ATOM 657 C C . ALA A 1 85 ? -9.201 9.334 0.938 1.00 91.62 85 ALA A C 1
ATOM 659 O O . ALA A 1 85 ? -10.376 9.142 1.219 1.00 91.62 85 ALA A O 1
ATOM 660 N N . PHE A 1 86 ? -8.347 8.306 0.901 1.00 91.75 86 PHE A N 1
ATOM 661 C CA . PHE A 1 86 ? -8.812 6.933 1.158 1.00 91.75 86 PHE A CA 1
ATOM 662 C C . PHE A 1 86 ? -9.186 6.679 2.621 1.00 91.75 86 PHE A C 1
ATOM 664 O O . PHE A 1 86 ? -9.978 5.781 2.905 1.00 91.75 86 PHE A O 1
ATOM 671 N N . LEU A 1 87 ? -8.592 7.416 3.561 1.00 92.19 87 LEU A N 1
ATOM 672 C CA . LEU A 1 87 ? -8.820 7.189 4.985 1.00 92.19 87 LEU A CA 1
ATOM 673 C C . LEU A 1 87 ? -10.056 7.913 5.527 1.00 92.19 87 LEU A C 1
ATOM 675 O O . LEU A 1 87 ? -10.740 7.379 6.409 1.00 92.19 87 LEU A O 1
ATOM 679 N N . TYR A 1 88 ? -10.315 9.118 5.023 1.00 89.69 88 TYR A N 1
ATOM 680 C CA . TYR A 1 88 ? -11.224 10.090 5.628 1.00 89.69 88 TYR A CA 1
ATOM 681 C C . TYR A 1 88 ? -12.206 10.735 4.650 1.00 89.69 88 TYR A C 1
ATOM 683 O O . TYR A 1 88 ? -12.978 11.583 5.088 1.00 89.69 88 TYR A O 1
ATOM 691 N N . ASP A 1 89 ? -12.201 10.394 3.358 1.00 79.88 89 ASP A N 1
ATOM 692 C CA . 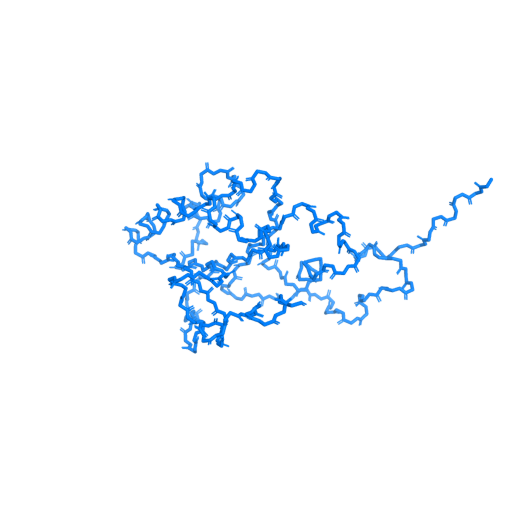ASP A 1 89 ? -13.241 10.902 2.463 1.00 79.88 89 ASP A CA 1
ATOM 693 C C . ASP A 1 89 ? -14.573 10.198 2.770 1.00 79.88 89 ASP A C 1
ATOM 695 O O . ASP A 1 89 ? -14.842 9.074 2.351 1.00 79.88 89 ASP A O 1
ATOM 699 N N . GLU A 1 90 ? -15.373 10.859 3.605 1.00 59.09 90 GLU A N 1
ATOM 700 C CA . GLU A 1 90 ? -16.690 10.421 4.080 1.00 59.09 90 GLU A CA 1
ATOM 701 C C . GLU A 1 90 ? -17.822 10.806 3.105 1.00 59.09 90 GLU A C 1
ATOM 703 O O . GLU A 1 90 ? -18.991 10.545 3.380 1.00 59.09 90 GLU A O 1
ATOM 708 N N . GLY A 1 91 ? -17.501 11.446 1.971 1.00 50.75 91 GLY A N 1
ATOM 709 C CA . GLY A 1 91 ? -18.476 12.056 1.060 1.00 50.75 91 GLY A CA 1
ATOM 710 C C . GLY A 1 91 ? -19.107 11.134 0.009 1.00 50.75 91 GLY A C 1
ATOM 711 O O . GLY A 1 91 ? -19.921 11.613 -0.783 1.00 50.75 91 GLY A O 1
ATOM 712 N N . GLY A 1 92 ? -18.757 9.846 -0.031 1.00 54.47 92 GLY A N 1
ATOM 713 C CA . GLY A 1 92 ? -19.270 8.889 -1.019 1.0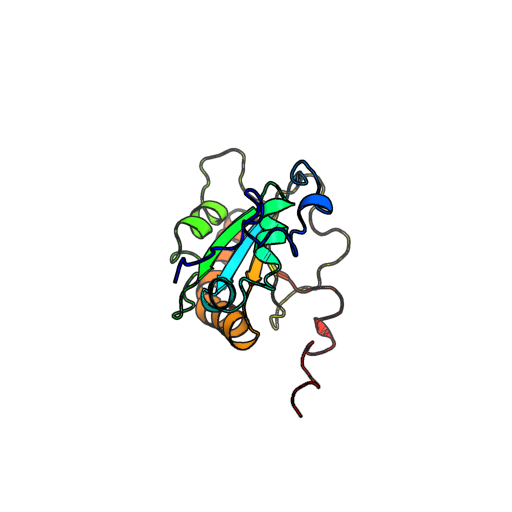0 54.47 92 GLY A CA 1
ATOM 714 C C . GLY A 1 92 ? -19.722 7.560 -0.409 1.00 54.47 92 GLY A C 1
ATOM 715 O O . GLY A 1 92 ? -19.281 7.186 0.674 1.00 54.47 92 GLY A O 1
ATOM 716 N N . ASP A 1 93 ? -20.536 6.802 -1.152 1.00 55.44 93 ASP A N 1
ATOM 717 C CA . ASP A 1 93 ? -20.974 5.418 -0.847 1.00 55.44 93 ASP A CA 1
ATOM 718 C C . ASP A 1 93 ? -19.806 4.398 -0.730 1.00 55.44 93 ASP A C 1
ATOM 720 O O . ASP A 1 93 ? -20.020 3.198 -0.571 1.00 55.44 93 ASP A O 1
ATOM 724 N N . ASP A 1 94 ? -18.555 4.861 -0.805 1.00 63.81 94 ASP A N 1
ATOM 725 C CA . ASP A 1 94 ? -17.335 4.072 -0.989 1.00 63.81 94 ASP A CA 1
ATOM 726 C C . ASP A 1 94 ? -16.425 4.002 0.253 1.00 63.81 94 ASP A C 1
ATOM 728 O O . ASP A 1 94 ? -15.260 3.605 0.143 1.00 63.81 94 ASP A O 1
ATOM 732 N N . THR A 1 95 ? -16.936 4.353 1.439 1.00 84.38 95 THR A N 1
ATOM 733 C CA . THR A 1 95 ? -16.168 4.253 2.694 1.00 84.38 95 THR A CA 1
ATOM 734 C C . THR A 1 95 ? -15.723 2.814 2.998 1.00 84.38 95 THR A C 1
ATOM 736 O O . THR A 1 95 ? -16.387 1.835 2.653 1.00 84.38 95 THR A O 1
ATOM 739 N N . PHE A 1 96 ? -14.555 2.671 3.631 1.00 91.00 96 PHE A N 1
ATOM 740 C CA . PHE A 1 96 ? -13.990 1.370 3.991 1.00 91.00 96 PHE A CA 1
ATOM 741 C C . PHE A 1 96 ? -14.338 0.987 5.433 1.00 91.00 96 PHE A C 1
ATOM 743 O O . PHE A 1 96 ? -14.103 1.762 6.361 1.00 91.00 96 PHE A O 1
ATOM 750 N N . ASP A 1 97 ? -14.792 -0.250 5.635 1.00 91.44 97 ASP A N 1
ATOM 751 C CA . ASP A 1 97 ? -15.044 -0.822 6.964 1.00 91.44 97 ASP A CA 1
ATOM 752 C C . ASP A 1 97 ? -13.745 -1.151 7.704 1.00 91.44 97 ASP A C 1
ATOM 754 O O . ASP A 1 97 ? -13.686 -1.189 8.937 1.00 91.44 97 ASP A O 1
ATOM 758 N N . THR A 1 98 ? -12.690 -1.487 6.958 1.00 92.94 98 THR A N 1
ATOM 759 C CA . THR A 1 98 ? -11.419 -1.925 7.536 1.00 92.94 98 THR A CA 1
ATOM 760 C C . THR A 1 98 ? -10.223 -1.437 6.728 1.00 92.94 98 THR A C 1
ATOM 762 O O . THR A 1 98 ? -10.144 -1.675 5.529 1.00 92.94 98 THR A O 1
ATOM 765 N N . ALA A 1 99 ? -9.255 -0.811 7.392 1.00 94.69 99 ALA A N 1
ATOM 766 C CA . ALA A 1 99 ? -7.935 -0.512 6.859 1.00 94.69 99 ALA A CA 1
ATOM 767 C C . ALA A 1 99 ? -6.876 -1.428 7.482 1.00 94.69 99 ALA A C 1
ATOM 769 O O . ALA A 1 99 ? -6.843 -1.656 8.691 1.00 94.69 99 ALA A O 1
ATOM 770 N N . MET A 1 100 ? -5.983 -1.949 6.649 1.00 95.19 100 MET A N 1
ATOM 771 C CA . MET A 1 100 ? -4.952 -2.898 7.053 1.00 95.19 100 MET A CA 1
ATOM 772 C C . MET A 1 100 ? -3.594 -2.423 6.582 1.00 95.19 100 MET A C 1
ATOM 774 O O . MET A 1 100 ? -3.351 -2.339 5.383 1.00 95.19 100 MET A O 1
ATOM 778 N N . ILE A 1 101 ? -2.691 -2.146 7.514 1.00 95.81 101 ILE A N 1
ATOM 779 C CA . ILE A 1 101 ? -1.306 -1.810 7.199 1.00 95.81 101 ILE A CA 1
ATOM 780 C C . ILE A 1 101 ? -0.506 -3.109 7.168 1.00 95.81 101 ILE A C 1
ATOM 782 O O . ILE A 1 101 ? -0.230 -3.697 8.212 1.00 95.81 101 ILE A O 1
ATOM 786 N N . LEU A 1 102 ? -0.129 -3.558 5.972 1.00 94.44 102 LEU A N 1
ATOM 787 C CA . LEU A 1 102 ? 0.680 -4.756 5.781 1.00 94.44 102 LEU A CA 1
ATOM 788 C C . LEU A 1 102 ? 2.143 -4.457 6.114 1.00 94.44 102 LEU A C 1
ATOM 790 O O . LEU A 1 102 ? 2.898 -3.937 5.288 1.00 94.44 102 LEU A O 1
ATOM 794 N N . PHE A 1 103 ? 2.534 -4.781 7.342 1.00 91.50 103 PHE A N 1
ATOM 795 C CA . PHE A 1 103 ? 3.897 -4.650 7.834 1.00 91.50 103 PHE A CA 1
ATOM 796 C C . PHE A 1 103 ? 4.093 -5.520 9.090 1.00 91.50 103 PHE A C 1
ATOM 798 O O . PHE A 1 103 ? 3.212 -5.537 9.951 1.00 91.50 103 PHE A O 1
ATOM 805 N N . PRO A 1 104 ? 5.244 -6.205 9.252 1.00 86.00 104 PRO A N 1
ATOM 806 C CA . PRO A 1 104 ? 5.547 -7.021 10.430 1.00 86.00 104 PRO A CA 1
ATOM 807 C C . PRO A 1 104 ? 5.891 -6.147 11.652 1.00 86.00 104 PRO A C 1
ATOM 809 O O . PRO A 1 104 ? 7.041 -6.083 12.095 1.00 86.00 104 PRO A O 1
ATOM 812 N N . ASP A 1 105 ? 4.891 -5.430 12.160 1.00 83.06 105 ASP A N 1
ATOM 813 C CA . ASP A 1 105 ? 4.943 -4.688 13.419 1.00 83.06 105 ASP A CA 1
ATOM 814 C C . ASP A 1 105 ? 4.818 -5.630 14.630 1.00 83.06 105 ASP A C 1
ATOM 816 O O . ASP A 1 105 ? 4.294 -6.738 14.525 1.00 83.06 105 ASP A O 1
ATOM 820 N N . GLU A 1 106 ? 5.274 -5.182 15.801 1.00 79.56 106 GLU A N 1
ATOM 821 C CA . GLU A 1 106 ? 5.160 -5.931 17.060 1.00 79.56 106 GLU A CA 1
ATOM 822 C C . GLU A 1 106 ? 3.702 -6.214 17.466 1.00 79.56 106 GLU A C 1
ATOM 824 O O . GLU A 1 106 ? 3.429 -7.208 18.139 1.00 79.56 106 GLU A O 1
ATOM 829 N N . HIS A 1 107 ? 2.762 -5.371 17.029 1.00 81.31 107 HIS A N 1
ATOM 830 C CA . HIS A 1 107 ? 1.330 -5.522 17.279 1.00 81.31 107 HIS A CA 1
ATOM 831 C C . HIS A 1 107 ? 0.557 -6.058 16.063 1.00 81.31 107 HIS A C 1
ATOM 833 O O . HIS A 1 107 ? -0.674 -6.145 16.111 1.00 81.31 107 HIS A O 1
ATOM 839 N N . ALA A 1 108 ? 1.256 -6.419 14.979 1.00 86.50 108 ALA A N 1
ATOM 840 C CA . ALA A 1 108 ? 0.622 -6.878 13.752 1.00 86.50 108 ALA A CA 1
ATOM 841 C C . ALA A 1 108 ? -0.106 -8.211 13.957 1.00 86.50 108 ALA A C 1
ATOM 843 O O . ALA A 1 108 ? 0.468 -9.188 14.443 1.00 86.50 108 ALA A O 1
ATOM 844 N N . GLN A 1 109 ? -1.363 -8.268 13.527 1.00 87.81 109 GLN A N 1
ATOM 845 C CA . GLN A 1 109 ? -2.134 -9.507 13.535 1.00 87.81 109 GLN A CA 1
ATOM 846 C C . GLN A 1 109 ? -1.777 -10.354 12.305 1.00 87.81 109 GLN A C 1
ATOM 848 O O . GLN A 1 109 ? -1.623 -9.806 11.211 1.00 87.81 109 GLN A O 1
ATOM 853 N N . PRO A 1 110 ? -1.631 -11.685 12.427 1.00 87.38 110 PRO A N 1
ATOM 854 C CA . PRO A 1 110 ? -1.463 -12.517 11.248 1.00 87.38 110 PRO A CA 1
ATOM 855 C C . PRO A 1 110 ? -2.727 -12.443 10.396 1.00 87.38 110 PRO A C 1
ATOM 857 O O . PRO A 1 110 ? -3.838 -12.585 10.909 1.00 87.38 110 PRO A O 1
ATOM 860 N N . LEU A 1 111 ? -2.549 -12.265 9.091 1.00 84.19 111 LEU A N 1
ATOM 861 C CA . LEU A 1 111 ? -3.629 -12.349 8.124 1.00 84.19 111 LEU A CA 1
ATOM 862 C C . LEU A 1 111 ? -4.170 -13.786 8.140 1.00 84.19 111 LEU A C 1
ATOM 864 O O . LEU A 1 111 ? -3.505 -14.716 7.681 1.00 84.19 111 LEU A O 1
ATOM 868 N N . GLY A 1 112 ? -5.334 -13.966 8.760 1.00 72.69 112 GLY A N 1
ATOM 869 C CA . GLY A 1 112 ? -5.993 -15.258 8.922 1.00 72.69 112 GLY A CA 1
ATOM 870 C C . GLY A 1 112 ? -7.121 -15.480 7.919 1.00 72.69 112 GLY A C 1
ATOM 871 O O . GLY A 1 112 ? -7.532 -14.577 7.189 1.00 72.69 112 GLY A O 1
ATOM 872 N N . GLU A 1 113 ? -7.658 -16.696 7.920 1.00 60.25 113 GLU A N 1
ATOM 873 C CA . GLU A 1 113 ? -8.884 -17.019 7.193 1.00 60.25 113 GLU A CA 1
ATOM 874 C C . GLU A 1 113 ? -10.064 -16.222 7.784 1.00 60.25 113 GLU A C 1
ATOM 876 O O . GLU A 1 113 ? -10.241 -16.167 9.001 1.00 60.25 113 GLU A O 1
ATOM 881 N N . GLY A 1 114 ? -10.858 -15.571 6.926 1.00 58.91 114 GLY A N 1
ATOM 882 C CA . GLY A 1 114 ? -12.011 -14.752 7.334 1.00 58.91 114 GLY A CA 1
ATOM 883 C C . GLY A 1 114 ? -11.754 -13.244 7.446 1.00 58.91 114 GLY A C 1
ATOM 884 O O . GLY A 1 114 ? -12.647 -12.509 7.870 1.00 58.91 114 GLY A O 1
ATOM 885 N N . VAL A 1 115 ? -10.567 -12.766 7.057 1.00 63.12 115 VAL A N 1
ATOM 886 C CA . VAL A 1 115 ? -10.302 -11.333 6.877 1.00 63.12 115 VAL A CA 1
ATOM 887 C C . VAL A 1 115 ? -11.085 -10.801 5.673 1.00 63.12 115 VAL A C 1
ATOM 889 O O . VAL A 1 115 ? -10.876 -11.259 4.553 1.00 63.12 115 VAL A O 1
ATOM 892 N N . GLY A 1 116 ? -11.960 -9.819 5.917 1.00 59.12 116 GLY A N 1
ATOM 893 C CA . GLY A 1 116 ? -12.852 -9.255 4.906 1.00 59.12 116 GLY A CA 1
ATOM 894 C C . GLY A 1 116 ? -14.001 -10.209 4.591 1.00 59.12 116 GLY A C 1
ATOM 895 O O . GLY A 1 116 ? -13.886 -11.090 3.741 1.00 59.12 116 GLY A O 1
ATOM 896 N N . ARG A 1 117 ? -15.140 -10.042 5.273 1.00 66.12 117 ARG A N 1
ATOM 897 C CA . ARG A 1 117 ? -16.389 -10.679 4.821 1.00 66.12 117 ARG A CA 1
ATOM 898 C C . ARG A 1 117 ? -16.743 -10.121 3.437 1.00 66.12 117 ARG A C 1
ATOM 900 O O . ARG A 1 117 ? -16.390 -8.985 3.148 1.00 66.12 117 ARG A O 1
ATOM 907 N N . GLU A 1 118 ? -17.471 -10.867 2.601 1.00 64.50 118 GLU A N 1
ATOM 908 C CA . GLU A 1 118 ? -17.817 -10.416 1.233 1.00 64.50 118 GLU A CA 1
ATOM 909 C C . GLU A 1 118 ? -18.503 -9.038 1.185 1.00 64.50 118 GLU A C 1
ATOM 911 O O . GLU A 1 118 ? -18.430 -8.345 0.176 1.00 64.50 118 GLU A O 1
ATOM 916 N N . THR A 1 119 ? -19.142 -8.627 2.282 1.00 73.44 119 THR A N 1
ATOM 917 C CA . THR A 1 119 ? -19.817 -7.333 2.419 1.00 73.44 119 THR A CA 1
ATOM 918 C C . THR A 1 119 ? -18.920 -6.205 2.929 1.00 73.44 119 THR A C 1
ATOM 920 O O . THR A 1 119 ? -19.373 -5.070 2.952 1.00 73.44 119 THR A O 1
ATOM 923 N N . GLN A 1 120 ? -17.697 -6.494 3.387 1.00 86.00 120 GLN A N 1
ATOM 924 C CA . GLN A 1 120 ? -16.798 -5.500 3.972 1.00 86.00 120 GLN A CA 1
ATOM 925 C C . GLN A 1 120 ? -15.847 -4.928 2.926 1.00 86.00 120 GLN A C 1
ATOM 927 O O . GLN A 1 120 ? -15.120 -5.665 2.253 1.00 86.00 120 GLN A O 1
ATOM 932 N N . ARG A 1 121 ? -15.804 -3.602 2.853 1.00 90.94 121 ARG A N 1
ATOM 933 C CA . ARG A 1 121 ? -14.842 -2.825 2.079 1.00 90.94 121 ARG A CA 1
ATOM 934 C C . ARG A 1 121 ? -13.520 -2.742 2.839 1.00 90.94 121 ARG A C 1
ATOM 936 O O . ARG A 1 121 ? -13.473 -2.314 3.992 1.00 90.94 121 ARG A O 1
ATOM 943 N N . VAL A 1 122 ? -12.431 -3.135 2.183 1.00 92.81 122 VAL A N 1
ATOM 944 C CA . VAL A 1 122 ? -11.089 -3.207 2.772 1.00 92.81 122 VAL A CA 1
ATOM 945 C C . VAL A 1 122 ? -10.131 -2.258 2.060 1.00 92.81 122 VAL A C 1
ATOM 947 O O . VAL A 1 122 ? -9.980 -2.311 0.843 1.00 92.81 122 VAL A O 1
ATOM 950 N N . LEU A 1 123 ? -9.421 -1.439 2.828 1.00 94.69 123 LEU A N 1
ATOM 951 C CA . LEU A 1 123 ? -8.279 -0.661 2.366 1.00 94.69 123 LEU A CA 1
ATOM 952 C C . LEU A 1 123 ? -6.984 -1.351 2.806 1.00 94.69 123 LEU A C 1
ATOM 954 O O . LEU A 1 123 ? -6.614 -1.313 3.978 1.00 94.69 123 LEU A O 1
ATOM 958 N N . LEU A 1 124 ? -6.270 -1.979 1.878 1.00 95.19 124 LEU A N 1
ATOM 959 C CA . LEU A 1 124 ? -4.974 -2.597 2.148 1.00 95.19 124 LEU A CA 1
ATOM 960 C C . LEU A 1 124 ? -3.846 -1.604 1.859 1.00 95.19 124 LEU A C 1
ATOM 962 O O . LEU A 1 124 ? -3.600 -1.242 0.713 1.00 95.19 124 LEU A O 1
ATOM 966 N N . ILE A 1 125 ? -3.119 -1.200 2.892 1.00 96.88 125 ILE A N 1
ATOM 967 C CA . ILE A 1 125 ? -1.976 -0.295 2.806 1.00 96.88 125 ILE A CA 1
ATOM 968 C C . ILE A 1 125 ? -0.696 -1.132 2.837 1.00 96.88 125 ILE A C 1
ATOM 970 O O . ILE A 1 125 ? -0.368 -1.747 3.848 1.00 96.88 125 ILE A O 1
ATOM 974 N N . VAL A 1 126 ? 0.048 -1.153 1.734 1.00 95.62 126 VAL A N 1
ATOM 975 C CA . VAL A 1 126 ? 1.297 -1.913 1.582 1.00 95.62 126 VAL A CA 1
ATOM 976 C C . VAL A 1 126 ? 2.484 -0.958 1.590 1.00 95.62 126 VAL A C 1
ATOM 978 O O . VAL A 1 126 ? 2.506 0.011 0.835 1.00 95.62 126 VAL A O 1
ATOM 981 N N . ILE A 1 127 ? 3.495 -1.236 2.413 1.00 94.69 127 ILE A N 1
ATOM 982 C CA . ILE A 1 127 ? 4.732 -0.446 2.448 1.00 94.69 127 ILE A CA 1
ATOM 983 C C . ILE A 1 127 ? 5.767 -1.099 1.528 1.00 94.69 127 ILE A C 1
ATOM 985 O O . ILE A 1 127 ? 6.240 -2.197 1.814 1.00 94.69 127 ILE A O 1
ATOM 989 N N . ASP A 1 128 ? 6.148 -0.411 0.451 1.00 93.00 128 ASP A N 1
ATOM 990 C CA . ASP A 1 128 ? 7.142 -0.888 -0.515 1.00 93.00 128 ASP A CA 1
ATOM 991 C C . ASP A 1 128 ? 8.445 -0.085 -0.411 1.00 93.00 128 ASP A C 1
ATOM 993 O O . ASP A 1 128 ? 8.484 1.141 -0.539 1.00 93.00 128 ASP A O 1
ATOM 997 N N . GLY A 1 129 ? 9.541 -0.789 -0.161 1.00 90.75 129 GLY A N 1
ATOM 998 C CA . GLY A 1 129 ? 10.876 -0.222 -0.035 1.00 90.75 129 GLY A CA 1
ATOM 999 C C . GLY A 1 129 ? 11.854 -1.251 0.512 1.00 90.75 129 GLY A C 1
ATOM 1000 O O . GLY A 1 129 ? 11.479 -2.354 0.914 1.00 90.75 129 GLY A O 1
ATOM 1001 N N . THR A 1 130 ? 13.135 -0.897 0.583 1.00 89.25 130 THR A N 1
ATOM 1002 C CA . THR A 1 130 ? 14.101 -1.740 1.296 1.00 89.25 130 THR A CA 1
ATOM 1003 C C . THR A 1 130 ? 13.697 -1.889 2.763 1.00 89.25 130 THR A C 1
ATOM 1005 O O . THR A 1 130 ? 13.044 -1.020 3.334 1.00 89.25 130 THR A O 1
ATOM 1008 N N . TRP A 1 131 ? 14.179 -2.935 3.439 1.00 85.88 131 TRP A N 1
ATOM 1009 C CA . TRP A 1 131 ? 13.900 -3.146 4.866 1.00 85.88 131 TRP A CA 1
ATOM 1010 C C . TRP A 1 131 ? 14.163 -1.938 5.752 1.00 85.88 131 TRP A C 1
ATOM 1012 O O . TRP A 1 131 ? 13.433 -1.695 6.710 1.00 85.88 131 TRP A O 1
ATOM 1022 N N . LYS A 1 132 ? 15.224 -1.188 5.451 1.00 90.50 132 LYS A N 1
ATOM 1023 C CA . LYS A 1 132 ? 15.562 0.025 6.191 1.00 90.50 132 LYS A CA 1
ATOM 1024 C C . LYS A 1 132 ? 14.523 1.124 5.957 1.00 90.50 132 LYS A C 1
ATOM 1026 O O . LYS A 1 132 ? 14.164 1.812 6.906 1.00 90.50 132 LYS A O 1
ATOM 1031 N N . GLU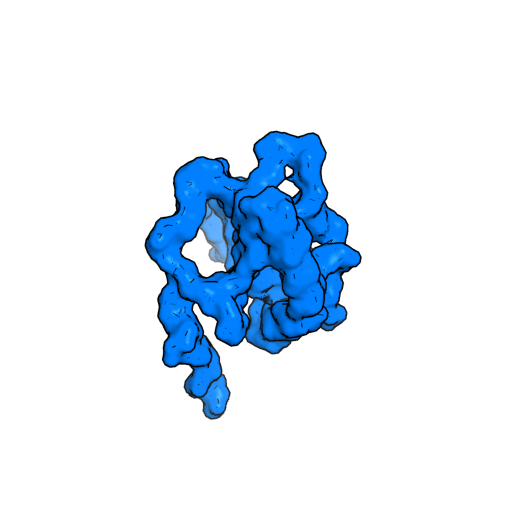 A 1 133 ? 14.058 1.283 4.723 1.00 92.56 133 GLU A N 1
ATOM 1032 C CA . GLU A 1 133 ? 13.071 2.295 4.335 1.00 92.56 133 GLU A CA 1
ATOM 1033 C C . GLU A 1 133 ? 11.679 1.930 4.842 1.00 92.56 133 GLU A C 1
ATOM 1035 O O . GLU A 1 133 ? 11.068 2.744 5.523 1.00 92.56 133 GLU A O 1
ATOM 1040 N N . ALA A 1 134 ? 11.219 0.695 4.627 1.00 92.31 134 ALA A N 1
ATOM 1041 C CA . ALA A 1 134 ? 9.915 0.233 5.093 1.00 92.31 134 ALA A CA 1
ATOM 1042 C C . ALA A 1 134 ? 9.784 0.345 6.622 1.00 92.31 134 ALA A C 1
ATOM 1044 O O . ALA A 1 134 ? 8.810 0.904 7.123 1.00 92.31 134 ALA A O 1
ATOM 1045 N N . LYS A 1 135 ? 10.820 -0.067 7.375 1.00 91.81 135 LYS A N 1
ATOM 1046 C CA . LYS A 1 135 ? 10.883 0.140 8.835 1.00 91.81 135 LYS A CA 1
ATOM 1047 C C . LYS A 1 135 ? 10.830 1.615 9.215 1.00 91.81 135 LYS A C 1
ATOM 1049 O O . LYS A 1 135 ? 10.184 1.971 10.195 1.00 91.81 135 LYS A O 1
ATOM 1054 N N . LYS A 1 136 ? 11.524 2.475 8.466 1.00 94.19 136 LYS A N 1
ATOM 1055 C CA . LYS A 1 136 ? 11.538 3.916 8.725 1.00 94.19 136 LYS A CA 1
ATOM 1056 C C . LYS A 1 136 ? 10.165 4.538 8.462 1.00 94.19 136 LYS A C 1
ATOM 1058 O O . LYS A 1 136 ? 9.739 5.339 9.287 1.00 94.19 136 LYS A O 1
ATOM 1063 N N . ILE A 1 137 ? 9.481 4.148 7.384 1.00 95.19 137 ILE A N 1
ATOM 1064 C CA . ILE A 1 137 ? 8.102 4.556 7.082 1.00 95.19 137 ILE A CA 1
ATOM 1065 C C . ILE A 1 137 ? 7.172 4.122 8.220 1.00 95.19 137 ILE A C 1
ATOM 1067 O O . ILE A 1 137 ? 6.538 4.976 8.832 1.00 95.19 137 ILE A O 1
ATOM 1071 N N . ALA A 1 138 ? 7.134 2.835 8.576 1.00 93.44 138 ALA A N 1
ATOM 1072 C CA . ALA A 1 138 ? 6.268 2.345 9.653 1.00 93.44 138 ALA A CA 1
ATOM 1073 C C . ALA A 1 138 ? 6.535 3.081 10.982 1.00 93.44 138 ALA A C 1
ATOM 1075 O O . ALA A 1 138 ? 5.625 3.633 11.599 1.00 93.44 138 ALA A O 1
ATOM 1076 N N . HIS A 1 139 ? 7.806 3.186 11.382 1.00 92.31 139 HIS A N 1
ATOM 1077 C CA . HIS A 1 139 ? 8.186 3.785 12.660 1.00 92.31 139 HIS A CA 1
ATOM 1078 C C . HIS A 1 139 ? 7.914 5.292 12.738 1.00 92.31 139 HIS A C 1
ATOM 1080 O O . HIS A 1 139 ? 7.376 5.766 13.738 1.00 92.31 139 HIS A O 1
ATOM 1086 N N . ARG A 1 140 ? 8.265 6.068 11.700 1.00 94.88 140 ARG A N 1
ATOM 1087 C CA . ARG A 1 140 ? 8.056 7.528 11.709 1.00 94.88 140 ARG A CA 1
ATOM 1088 C C . ARG A 1 140 ? 6.581 7.898 11.772 1.00 94.88 140 ARG A C 1
ATOM 1090 O O . ARG A 1 140 ? 6.236 8.887 12.410 1.00 94.88 140 ARG A O 1
ATOM 1097 N N . ASN A 1 141 ? 5.729 7.074 11.173 1.00 95.62 141 ASN A N 1
ATOM 1098 C CA . ASN A 1 141 ? 4.303 7.336 11.094 1.00 95.62 141 ASN A CA 1
ATOM 1099 C C . ASN A 1 141 ? 3.501 6.656 12.220 1.00 95.62 141 ASN A C 1
ATOM 1101 O O . ASN A 1 141 ? 2.284 6.805 12.248 1.00 95.62 141 ASN A O 1
ATOM 1105 N N . LYS A 1 142 ? 4.141 5.963 13.182 1.00 93.50 142 LYS A N 1
ATOM 1106 C CA . LYS A 1 142 ? 3.460 5.201 14.253 1.00 93.50 142 LYS A CA 1
ATOM 1107 C C . LYS A 1 142 ? 2.377 6.018 14.967 1.00 93.50 142 LYS A C 1
ATOM 1109 O O . LYS A 1 142 ? 1.230 5.595 15.016 1.00 93.50 142 LYS A O 1
ATOM 1114 N N . LYS A 1 143 ? 2.701 7.234 15.419 1.00 95.12 143 LYS A N 1
ATOM 1115 C CA . LYS A 1 143 ? 1.735 8.114 16.107 1.00 95.12 143 LYS A CA 1
ATOM 1116 C C . LYS A 1 143 ? 0.578 8.567 15.211 1.00 95.12 143 LYS A C 1
ATOM 1118 O O . LYS A 1 143 ? -0.532 8.754 15.705 1.00 95.12 143 LYS A O 1
ATOM 1123 N N . HIS A 1 144 ? 0.836 8.755 13.916 1.00 95.88 144 HIS A N 1
ATOM 1124 C CA . HIS A 1 144 ? -0.193 9.116 12.940 1.00 95.88 144 HIS A CA 1
ATOM 1125 C C . HIS A 1 144 ? -1.168 7.953 12.737 1.00 95.88 144 HIS A C 1
ATOM 1127 O O . HIS A 1 144 ? -2.377 8.151 12.815 1.00 95.88 144 HIS A O 1
ATOM 1133 N N . TRP A 1 145 ? -0.644 6.735 12.585 1.00 95.75 145 TRP A N 1
ATOM 1134 C CA . TRP A 1 145 ? -1.447 5.519 12.472 1.00 95.75 145 TRP A CA 1
ATOM 1135 C C . TRP A 1 145 ? -2.232 5.201 13.746 1.00 95.75 145 TRP A C 1
ATOM 1137 O O . TRP A 1 145 ? -3.407 4.878 13.661 1.00 95.75 145 TRP A O 1
ATOM 1147 N N . GLU A 1 146 ? -1.634 5.360 14.928 1.00 95.06 146 GLU A N 1
ATOM 1148 C CA . GLU A 1 146 ? -2.328 5.177 16.212 1.00 95.06 146 GLU A CA 1
ATOM 1149 C C . GLU A 1 146 ? -3.475 6.176 16.402 1.00 95.06 146 GLU A C 1
ATOM 1151 O O . GLU A 1 146 ? -4.512 5.833 16.966 1.00 95.06 146 GLU A O 1
ATOM 1156 N N . LYS A 1 147 ? -3.296 7.427 15.958 1.00 95.94 147 LYS A N 1
ATOM 1157 C CA . LYS A 1 147 ? -4.375 8.418 15.968 1.00 95.94 147 LYS A CA 1
ATOM 1158 C C . LYS A 1 147 ? -5.482 8.012 14.996 1.00 95.94 147 LYS A C 1
ATOM 1160 O O . LYS A 1 147 ? -6.629 7.936 15.417 1.00 95.94 147 LYS A O 1
ATOM 1165 N N . ALA A 1 148 ? -5.126 7.684 13.755 1.00 95.31 148 ALA A N 1
ATOM 1166 C CA . ALA A 1 148 ? -6.087 7.243 12.752 1.00 95.31 148 ALA A CA 1
ATOM 1167 C C . ALA A 1 148 ? -6.859 5.994 13.197 1.00 95.31 148 ALA A C 1
ATOM 1169 O O . ALA A 1 148 ? -8.061 5.932 12.988 1.00 95.31 148 ALA A O 1
ATOM 1170 N N . ALA A 1 149 ? -6.211 5.044 13.877 1.00 95.00 149 ALA A N 1
ATOM 1171 C CA . ALA A 1 149 ? -6.873 3.870 14.440 1.00 95.00 149 ALA A CA 1
ATOM 1172 C C . ALA A 1 149 ? -7.985 4.232 15.430 1.00 95.00 149 ALA A C 1
ATOM 1174 O O . ALA A 1 149 ? -9.080 3.686 15.337 1.00 95.00 149 ALA A O 1
ATOM 1175 N N . ARG A 1 150 ? -7.735 5.197 16.324 1.00 96.00 150 ARG A N 1
ATOM 1176 C CA . ARG A 1 150 ? -8.761 5.698 17.252 1.00 96.00 150 ARG A CA 1
ATOM 1177 C C . ARG A 1 150 ? -9.889 6.419 16.520 1.00 96.00 150 ARG A C 1
ATOM 1179 O O . ARG A 1 150 ? -11.050 6.205 16.846 1.00 96.00 150 ARG A O 1
ATOM 1186 N N . ASP A 1 151 ? -9.552 7.246 15.532 1.00 94.19 151 ASP A N 1
ATOM 1187 C CA . ASP A 1 151 ? -10.546 7.970 14.730 1.00 94.19 151 ASP A CA 1
ATOM 1188 C C . ASP A 1 151 ? -11.459 6.979 13.971 1.00 94.19 151 ASP A C 1
ATOM 1190 O O . ASP A 1 151 ? -12.676 7.151 13.928 1.00 94.19 151 ASP A O 1
ATOM 1194 N N . TRP A 1 152 ? -10.886 5.893 13.438 1.00 94.31 152 TRP A N 1
ATOM 1195 C CA . TRP A 1 152 ? -11.619 4.810 12.775 1.00 94.31 152 TRP A CA 1
ATOM 1196 C C . TRP A 1 152 ? -12.512 4.020 13.738 1.00 94.31 152 TRP A C 1
ATOM 1198 O O . TRP A 1 152 ? -13.659 3.730 13.399 1.00 94.31 152 TRP A O 1
ATOM 1208 N N . GLU A 1 153 ? -12.024 3.714 14.940 1.00 93.94 153 GLU A N 1
ATOM 1209 C CA . GLU A 1 153 ? -12.793 2.998 15.964 1.00 93.94 153 GLU A CA 1
ATOM 1210 C C . GLU A 1 153 ? -14.026 3.797 16.417 1.00 93.94 153 GLU A C 1
ATOM 1212 O O . GLU A 1 153 ? -15.112 3.232 16.553 1.00 93.94 153 GLU A O 1
ATOM 1217 N N . ILE A 1 154 ? -13.901 5.123 16.567 1.00 93.12 154 ILE A N 1
ATOM 1218 C CA . ILE A 1 154 ? -15.015 6.015 16.942 1.00 93.12 154 ILE A CA 1
ATOM 1219 C C . ILE A 1 154 ? -16.163 5.955 15.922 1.00 93.12 154 ILE A C 1
ATOM 1221 O O . ILE A 1 154 ? -17.328 6.014 16.317 1.00 93.12 154 ILE A O 1
ATOM 1225 N N . ARG A 1 155 ? -15.859 5.800 14.627 1.00 89.88 155 ARG A N 1
ATOM 1226 C CA . ARG A 1 155 ? -16.873 5.654 13.566 1.00 89.88 155 ARG A CA 1
ATOM 1227 C C . ARG A 1 155 ? -17.327 4.207 13.326 1.00 89.88 155 ARG A C 1
ATOM 1229 O O . ARG A 1 155 ? -18.050 3.951 12.370 1.00 89.88 155 ARG A O 1
ATOM 1236 N N . GLY A 1 156 ? -16.912 3.259 14.170 1.00 90.31 156 GLY A N 1
ATOM 1237 C CA . GLY A 1 156 ? -17.285 1.844 14.058 1.00 90.31 156 GLY A CA 1
ATOM 1238 C C . GLY A 1 156 ? -16.522 1.056 12.985 1.00 90.31 156 GLY A C 1
ATOM 1239 O O . GLY A 1 156 ? -16.924 -0.059 12.658 1.00 90.31 156 GLY A O 1
ATOM 1240 N N . ALA A 1 157 ? -15.430 1.610 12.453 1.00 91.94 157 ALA A N 1
ATOM 1241 C CA . ALA A 1 157 ? -14.534 0.953 11.506 1.00 91.94 157 ALA A CA 1
ATOM 1242 C C . ALA A 1 157 ? -13.251 0.475 12.210 1.00 91.94 157 ALA A C 1
ATOM 1244 O O . ALA A 1 157 ? -12.995 0.789 13.373 1.00 91.94 157 ALA A O 1
ATOM 1245 N N . LYS A 1 158 ? -12.410 -0.289 11.508 1.00 93.06 158 LYS A N 1
ATOM 1246 C CA . LYS A 1 158 ? -11.160 -0.826 12.072 1.00 93.06 158 LYS A CA 1
ATOM 1247 C C . LYS A 1 158 ? -9.944 -0.385 11.269 1.00 93.06 158 LYS A C 1
ATOM 1249 O O . LYS A 1 158 ? -9.954 -0.506 10.053 1.00 93.06 158 LYS A O 1
ATOM 1254 N N . LEU A 1 159 ? -8.872 0.052 11.925 1.00 94.38 159 LEU A N 1
ATOM 1255 C CA . LEU A 1 159 ? -7.562 0.232 11.293 1.00 94.38 159 LEU A CA 1
ATOM 1256 C C . LEU A 1 159 ? -6.498 -0.459 12.139 1.00 94.38 159 LEU A C 1
ATOM 1258 O O . LEU A 1 159 ? -6.351 -0.157 13.321 1.00 94.38 159 LEU A O 1
ATOM 1262 N N . GLU A 1 160 ? -5.760 -1.392 11.543 1.00 93.50 160 GLU A N 1
ATOM 1263 C CA . GLU A 1 160 ? -4.764 -2.185 12.266 1.00 93.50 160 GLU A CA 1
ATOM 1264 C C . GLU A 1 160 ? -3.541 -2.549 11.420 1.00 93.50 160 GLU A C 1
ATOM 1266 O O . GLU A 1 160 ? -3.566 -2.500 10.190 1.00 93.50 160 GLU A O 1
ATOM 1271 N N . TYR A 1 161 ? -2.467 -2.957 12.097 1.00 93.25 161 TYR A N 1
ATOM 1272 C CA . TYR A 1 161 ? -1.336 -3.615 11.452 1.00 93.25 161 TYR A CA 1
ATOM 1273 C C . TYR A 1 161 ? -1.633 -5.097 11.234 1.00 93.25 161 TYR A C 1
ATOM 1275 O O . TYR A 1 161 ? -2.120 -5.784 12.135 1.00 93.25 161 TYR A O 1
ATOM 1283 N N . VAL A 1 162 ? -1.263 -5.600 10.060 1.00 92.38 162 VAL A N 1
ATOM 1284 C CA . VAL A 1 162 ? -1.331 -7.019 9.711 1.00 92.38 162 VAL A CA 1
ATOM 1285 C C . VAL A 1 162 ? -0.002 -7.504 9.140 1.00 92.38 162 VAL A C 1
ATOM 1287 O O . VAL A 1 162 ? 0.749 -6.741 8.536 1.00 92.38 162 VAL A O 1
ATOM 1290 N N . CYS A 1 163 ? 0.292 -8.788 9.308 1.00 89.50 163 CYS A N 1
ATOM 1291 C CA . CYS A 1 163 ? 1.442 -9.457 8.698 1.00 89.50 163 CYS A CA 1
ATOM 1292 C C . CYS A 1 163 ? 1.009 -10.751 8.005 1.00 89.50 163 CYS A C 1
ATOM 1294 O O . CYS A 1 163 ? -0.075 -11.273 8.268 1.00 89.50 163 CYS A O 1
ATOM 1296 N N . LEU A 1 164 ? 1.830 -11.286 7.104 1.00 84.94 164 LEU A N 1
ATOM 1297 C CA . LEU A 1 164 ? 1.485 -12.541 6.434 1.00 84.94 164 LEU A CA 1
ATOM 1298 C C . LEU A 1 164 ? 1.610 -13.718 7.415 1.00 84.94 164 LEU A C 1
ATOM 1300 O O . LEU A 1 164 ? 2.487 -13.744 8.286 1.00 84.94 164 LEU A O 1
ATOM 1304 N N . ALA A 1 165 ? 0.729 -14.715 7.286 1.00 67.12 165 ALA A N 1
ATOM 1305 C CA . ALA A 1 165 ? 0.760 -15.908 8.127 1.00 67.12 165 ALA A CA 1
ATOM 1306 C C . ALA A 1 165 ? 2.151 -16.579 8.065 1.00 67.12 165 ALA A C 1
ATOM 1308 O O . ALA A 1 165 ? 2.593 -17.032 7.012 1.00 67.12 165 ALA A O 1
ATOM 1309 N N . GLY A 1 166 ? 2.854 -16.616 9.204 1.00 62.66 166 GLY A N 1
ATOM 1310 C CA . GLY A 1 166 ? 4.226 -17.134 9.323 1.00 62.66 166 GLY A CA 1
ATOM 1311 C C . GLY A 1 166 ? 5.282 -16.095 9.723 1.00 62.66 166 GLY A C 1
ATOM 1312 O O . GLY A 1 166 ? 6.338 -16.481 10.225 1.00 62.66 166 GLY A O 1
ATOM 1313 N N . GLU A 1 167 ? 4.992 -14.796 9.601 1.00 60.72 167 GLU A N 1
ATOM 1314 C CA . GLU A 1 167 ? 5.951 -13.715 9.899 1.00 60.72 167 GLU A CA 1
ATOM 1315 C C . GLU A 1 167 ? 6.071 -13.376 11.399 1.00 60.72 167 GLU A C 1
ATOM 1317 O O . GLU A 1 167 ? 7.071 -12.808 11.828 1.00 60.72 167 GLU A O 1
ATOM 1322 N N . LEU A 1 168 ? 5.110 -13.794 12.233 1.00 55.62 168 LEU A N 1
ATOM 1323 C CA . LEU A 1 168 ? 5.125 -13.559 13.690 1.00 55.62 168 LEU A CA 1
ATOM 1324 C C . LEU A 1 168 ? 6.119 -14.432 14.470 1.00 55.62 168 LEU A C 1
ATOM 1326 O O . LEU A 1 168 ? 6.505 -14.083 15.583 1.00 55.62 168 LEU A O 1
ATOM 1330 N N . LYS A 1 169 ? 6.522 -15.589 13.925 1.00 48.38 169 LYS A N 1
ATOM 1331 C CA . LYS A 1 169 ? 7.384 -16.563 14.633 1.00 48.38 169 LYS A CA 1
ATOM 1332 C C . LYS A 1 169 ? 8.831 -16.585 14.163 1.00 48.38 169 LYS A C 1
ATOM 1334 O O . LYS A 1 169 ? 9.657 -17.280 14.751 1.00 48.38 169 LYS A O 1
ATOM 1339 N N . ARG A 1 170 ? 9.163 -15.827 13.128 1.00 44.69 170 ARG A N 1
ATOM 1340 C CA . ARG A 1 170 ? 10.531 -15.643 12.665 1.00 44.69 170 ARG A CA 1
ATOM 1341 C C . ARG A 1 170 ? 10.625 -14.212 12.205 1.00 44.69 170 ARG A C 1
ATOM 1343 O O . ARG A 1 170 ? 9.862 -13.812 11.336 1.00 44.69 170 ARG A O 1
ATOM 1350 N N . SER A 1 171 ? 11.594 -13.464 12.731 1.00 45.03 171 SER A N 1
ATOM 1351 C CA . SER A 1 171 ? 12.119 -12.347 11.956 1.00 45.03 171 SER A CA 1
ATOM 1352 C C . SER A 1 171 ? 12.385 -12.910 10.564 1.00 45.03 171 SER A C 1
ATOM 1354 O O . SER A 1 171 ? 13.258 -13.761 10.401 1.00 45.03 171 SER A O 1
ATOM 1356 N N . ILE A 1 172 ? 11.612 -12.478 9.574 1.00 47.41 172 ILE A N 1
ATOM 1357 C CA . ILE A 1 172 ? 11.769 -12.865 8.166 1.00 47.41 172 ILE A CA 1
ATOM 1358 C C . ILE A 1 172 ? 13.193 -12.568 7.648 1.00 47.41 172 ILE A C 1
ATOM 1360 O O . ILE A 1 172 ? 13.586 -13.033 6.585 1.00 47.41 172 ILE A O 1
ATOM 1364 N N . TYR A 1 173 ? 14.005 -11.859 8.445 1.00 52.50 173 TYR A N 1
ATOM 1365 C CA . TYR A 1 173 ? 15.399 -11.501 8.184 1.00 52.50 173 TYR A CA 1
ATOM 1366 C C . TYR A 1 173 ? 16.327 -11.803 9.370 1.00 52.50 173 TYR A C 1
ATOM 1368 O O . TYR A 1 173 ? 17.392 -11.200 9.493 1.00 52.50 173 TYR A O 1
ATOM 1376 N N . GLY A 1 174 ? 15.915 -12.708 10.260 1.00 47.19 174 GLY A N 1
ATOM 1377 C CA . GLY A 1 174 ? 16.579 -13.032 11.523 1.00 47.19 174 GLY A CA 1
ATOM 1378 C C . GLY A 1 174 ? 17.872 -13.830 11.417 1.00 47.19 174 GLY A C 1
ATOM 1379 O O . GLY A 1 174 ? 18.535 -13.954 12.434 1.00 47.19 174 GLY A O 1
ATOM 1380 N N . ASP A 1 175 ? 18.253 -14.295 10.223 1.00 41.22 175 ASP A N 1
ATOM 1381 C CA . ASP A 1 175 ? 19.498 -15.052 10.002 1.00 41.22 175 ASP A CA 1
ATOM 1382 C C . ASP A 1 175 ? 20.326 -14.574 8.788 1.00 41.22 175 ASP A C 1
ATOM 1384 O O . ASP A 1 175 ? 21.427 -15.063 8.562 1.00 41.22 175 ASP A O 1
ATOM 1388 N N . LEU A 1 176 ? 19.864 -13.575 8.019 1.00 39.28 176 LEU A N 1
ATOM 1389 C CA . LEU A 1 176 ? 20.577 -13.058 6.828 1.00 39.28 176 LEU A CA 1
ATOM 1390 C C . LEU A 1 176 ? 21.488 -11.850 7.120 1.00 39.28 176 LEU A C 1
ATOM 1392 O O . LEU A 1 176 ? 21.873 -11.107 6.219 1.00 39.28 176 LEU A O 1
ATOM 1396 N N . ARG A 1 177 ? 21.848 -11.648 8.391 1.00 37.88 177 ARG A N 1
ATOM 1397 C CA . ARG A 1 177 ? 22.951 -10.772 8.809 1.00 37.88 177 ARG A CA 1
ATOM 1398 C C . ARG A 1 177 ? 24.047 -11.608 9.473 1.00 37.88 177 ARG A C 1
ATOM 1400 O O . ARG A 1 177 ? 24.241 -11.531 10.684 1.00 37.88 177 ARG A O 1
ATOM 1407 N N . ARG A 1 178 ? 24.752 -12.395 8.668 1.00 34.62 178 ARG A N 1
ATOM 1408 C CA . ARG A 1 178 ? 26.166 -12.708 8.885 1.00 34.62 178 ARG A CA 1
ATOM 1409 C C . ARG A 1 178 ? 26.926 -12.330 7.629 1.00 34.62 178 ARG A C 1
ATOM 1411 O O . ARG A 1 178 ? 26.369 -12.573 6.538 1.00 34.62 178 ARG A O 1
#

Secondary structure (DSSP, 8-state):
----PPPB-TTT-SBGGG--GGGS-SSPBPPSSEEEEEEEEHHHHHHSTTT-SHHHHHHHBSSEEEEEE-TT---STTT-HHHHHHHH--SSTT--SEEEEES--TTPEE--TT-S-TT--EEEEEEES-HHHHHHHHHHTHHHHHHHHHHHHHTT-EEEEEE-TTTTSS-TTSS---

InterPro domains:
  IPR005636 DTW [PF03942] (6-177)
  IPR005636 DTW [SM01144] (5-167)
  IPR039262 DTW domain-containing protein DTWD2/TAPT [PTHR21392] (3-155)

pLDDT: mean 84.39, std 15.17, range [34.62, 96.88]

Sequence (178 aa):
MEDTRRDVCDRCKRPLRVCYCASLPNEPLATKSTHVVVLQHQHEKRRRAAISSVPLLAQTIENVTLVTVDEACDCGPGKNEQLDAFLYDEGGDDTFDTAMILFPDEHAQPLGEGVGRETQRVLLIVIDGTWKEAKKIAHRNKKHWEKAARDWEIRGAKLEYVCLAGELKRSIYGDLRR

Organism: Phytophthora infestans (strain T30-4) (NCBI:txid403677)